Protein AF-A0A1X0B715-F1 (afdb_monomer)

Structure (mmCIF, N/CA/C/O backbone):
data_AF-A0A1X0B715-F1
#
_entry.id   AF-A0A1X0B715-F1
#
loop_
_atom_site.group_PDB
_atom_site.id
_atom_site.type_symbol
_atom_site.label_atom_id
_atom_site.label_alt_id
_atom_site.label_comp_id
_atom_site.label_asym_id
_atom_site.label_entity_id
_atom_site.label_seq_id
_atom_site.pdbx_PDB_ins_code
_atom_site.Cartn_x
_atom_site.Cartn_y
_atom_site.Cartn_z
_atom_site.occupancy
_atom_site.B_iso_or_equiv
_atom_site.auth_seq_id
_atom_site.auth_comp_id
_atom_site.auth_asym_id
_atom_site.auth_atom_id
_atom_site.pdbx_PDB_model_num
ATOM 1 N N . MET A 1 1 ? -28.656 -1.869 -1.005 1.00 51.06 1 MET A N 1
ATOM 2 C CA . MET A 1 1 ? -27.558 -2.801 -1.323 1.00 51.06 1 MET A CA 1
ATOM 3 C C . MET A 1 1 ? -26.864 -3.148 -0.015 1.00 51.06 1 MET A C 1
ATOM 5 O O . MET A 1 1 ? -26.457 -2.233 0.689 1.00 51.06 1 MET A O 1
ATOM 9 N N . ALA A 1 2 ? -26.826 -4.426 0.352 1.00 54.41 2 ALA A N 1
ATOM 10 C CA . ALA A 1 2 ? -26.086 -4.939 1.506 1.00 54.41 2 ALA A CA 1
ATOM 11 C C . ALA A 1 2 ? -24.970 -5.843 0.973 1.00 54.41 2 ALA A C 1
ATOM 13 O O . ALA A 1 2 ? -25.143 -6.433 -0.090 1.00 54.41 2 ALA A O 1
ATOM 14 N N . PHE A 1 3 ? -23.840 -5.940 1.670 1.00 60.91 3 PHE A N 1
ATOM 15 C CA . PHE A 1 3 ? -22.753 -6.831 1.270 1.00 60.91 3 PHE A CA 1
ATOM 16 C C . PHE A 1 3 ? -22.269 -7.655 2.447 1.00 60.91 3 PHE A C 1
ATOM 18 O O . PHE A 1 3 ? -22.202 -7.167 3.576 1.00 60.91 3 PHE A O 1
ATOM 25 N N . ALA A 1 4 ? -21.976 -8.922 2.175 1.00 59.62 4 ALA A N 1
ATOM 26 C CA . ALA A 1 4 ? -21.409 -9.811 3.167 1.00 59.62 4 ALA A CA 1
ATOM 27 C C . ALA A 1 4 ? -19.945 -9.432 3.408 1.00 59.62 4 ALA A C 1
ATOM 29 O O . ALA A 1 4 ? -19.216 -9.126 2.470 1.00 59.62 4 ALA A O 1
ATOM 30 N N . VAL A 1 5 ? -19.525 -9.464 4.671 1.00 64.75 5 VAL A N 1
ATOM 31 C CA . VAL A 1 5 ? -18.123 -9.313 5.069 1.00 64.75 5 VAL A CA 1
ATOM 32 C C . VAL A 1 5 ? -17.641 -10.696 5.456 1.00 64.75 5 VAL A C 1
ATOM 34 O O . VAL A 1 5 ? -17.917 -11.176 6.555 1.00 64.75 5 VAL A O 1
ATOM 37 N N . VAL A 1 6 ? -17.002 -11.390 4.523 1.00 69.19 6 VAL A N 1
ATOM 38 C CA . VAL A 1 6 ? -16.578 -12.783 4.712 1.00 69.19 6 VAL A CA 1
ATOM 39 C C . VAL A 1 6 ? -15.158 -12.950 4.213 1.00 69.19 6 VAL A C 1
ATOM 41 O O . VAL A 1 6 ? -14.812 -12.350 3.213 1.00 69.19 6 VAL A O 1
ATOM 44 N N . LYS A 1 7 ? -14.354 -13.805 4.856 1.00 80.62 7 LYS A N 1
ATOM 45 C CA . LYS A 1 7 ? -12.969 -14.134 4.452 1.00 80.62 7 LYS A CA 1
ATOM 46 C C . LYS A 1 7 ? -12.036 -12.909 4.413 1.00 80.62 7 LYS A C 1
ATOM 48 O O . LYS A 1 7 ? -12.119 -12.087 3.508 1.00 80.62 7 LYS A O 1
ATOM 53 N N . GLY A 1 8 ? -11.101 -12.808 5.357 1.00 83.69 8 GLY A N 1
ATOM 54 C CA . GLY A 1 8 ? -9.983 -11.869 5.225 1.00 83.69 8 GLY A CA 1
ATOM 55 C C . GLY A 1 8 ? -9.086 -12.292 4.060 1.00 83.69 8 GLY A C 1
ATOM 56 O O . GLY A 1 8 ? -8.644 -13.434 4.035 1.00 83.69 8 GLY A O 1
ATOM 57 N N . LEU A 1 9 ? -8.884 -11.414 3.075 1.00 91.12 9 LEU A N 1
ATOM 58 C CA . LEU A 1 9 ? -8.119 -11.723 1.860 1.00 91.12 9 LEU A CA 1
ATOM 59 C C . LEU A 1 9 ? -6.702 -11.155 1.901 1.00 91.12 9 LEU A C 1
ATOM 61 O O . LEU A 1 9 ? -5.771 -11.792 1.428 1.00 91.12 9 LEU A O 1
ATOM 65 N N . SER A 1 10 ? -6.549 -9.935 2.414 1.00 94.19 10 SER A N 1
ATOM 66 C CA . SER A 1 10 ? -5.263 -9.242 2.490 1.00 94.19 10 SER A CA 1
ATOM 67 C C . SER A 1 10 ? -5.344 -8.126 3.525 1.00 94.19 10 SER A C 1
ATOM 69 O O . SER A 1 10 ? -6.392 -7.489 3.680 1.00 94.19 10 SER A O 1
ATOM 71 N N . LEU A 1 11 ? -4.242 -7.892 4.228 1.00 95.62 11 LEU A N 1
ATOM 72 C CA . LEU A 1 11 ? -4.051 -6.779 5.142 1.00 95.62 11 LEU A CA 1
ATOM 73 C C . LEU A 1 11 ? -2.841 -5.978 4.677 1.00 95.62 11 LEU A C 1
ATOM 75 O O . LEU A 1 11 ? -1.729 -6.496 4.590 1.00 95.62 11 LEU A O 1
ATOM 79 N N . ARG A 1 12 ? -3.050 -4.687 4.422 1.00 97.25 12 ARG A N 1
ATOM 80 C CA . ARG A 1 12 ? -1.972 -3.720 4.233 1.00 97.25 12 ARG A CA 1
ATOM 81 C C . ARG A 1 12 ? -1.831 -2.875 5.488 1.00 97.25 12 ARG A C 1
ATOM 83 O O . ARG A 1 12 ? -2.807 -2.315 5.979 1.00 97.25 12 ARG A O 1
ATOM 90 N N . ALA A 1 13 ? -0.605 -2.759 5.977 1.00 97.50 13 ALA A N 1
ATOM 91 C CA . ALA A 1 13 ? -0.247 -1.879 7.079 1.00 97.50 13 ALA A CA 1
ATOM 92 C C . ALA A 1 13 ? 0.708 -0.797 6.571 1.00 97.50 13 ALA A C 1
ATOM 94 O O . ALA A 1 13 ? 1.692 -1.094 5.896 1.00 97.50 13 ALA A O 1
ATOM 95 N N . THR A 1 14 ? 0.402 0.463 6.880 1.00 98.06 14 THR A N 1
ATOM 96 C CA . THR A 1 14 ? 1.214 1.634 6.523 1.00 98.06 14 THR A CA 1
ATOM 97 C C . THR A 1 14 ? 1.541 2.424 7.778 1.00 98.06 14 THR A C 1
ATOM 99 O O . THR A 1 14 ? 0.637 2.793 8.526 1.00 98.06 14 THR A O 1
ATOM 102 N N . LYS A 1 15 ? 2.819 2.717 8.013 1.00 97.56 15 LYS A N 1
ATOM 103 C CA . LYS A 1 15 ? 3.241 3.506 9.169 1.00 97.56 15 LYS A CA 1
ATOM 104 C C . LYS A 1 15 ? 2.761 4.951 9.041 1.00 97.56 15 LYS A C 1
ATOM 106 O O . LYS A 1 15 ? 2.929 5.582 7.994 1.00 97.56 15 LYS A O 1
ATOM 111 N N . VAL A 1 16 ? 2.191 5.477 10.120 1.00 97.50 16 VAL A N 1
ATOM 112 C CA . VAL A 1 16 ? 1.668 6.843 10.200 1.00 97.50 16 VAL A CA 1
ATOM 113 C C . VAL A 1 16 ? 2.155 7.566 11.453 1.00 97.50 16 VAL A C 1
ATOM 115 O O . VAL A 1 16 ? 2.607 6.941 12.413 1.00 97.50 16 VAL A O 1
ATOM 118 N N . ASP A 1 17 ? 2.063 8.893 11.459 1.00 94.88 17 ASP A N 1
ATOM 119 C CA . ASP A 1 17 ? 2.175 9.678 12.690 1.00 94.88 17 ASP A CA 1
ATOM 120 C C . ASP A 1 17 ? 0.886 9.605 13.535 1.00 94.88 17 ASP A C 1
ATOM 122 O O . ASP A 1 17 ? -0.124 9.016 13.140 1.00 94.88 17 ASP A O 1
ATOM 126 N N . ARG A 1 18 ? 0.896 10.261 14.698 1.00 89.56 18 ARG A N 1
ATOM 127 C CA . ARG A 1 18 ? -0.258 10.384 15.604 1.00 89.56 18 ARG A CA 1
ATOM 128 C C . ARG A 1 18 ? -1.526 10.993 14.977 1.00 89.56 18 ARG A C 1
ATOM 130 O O . ARG A 1 18 ? -2.610 10.841 15.536 1.00 89.56 18 ARG A O 1
ATOM 137 N N . CYS A 1 19 ? -1.418 11.704 13.858 1.00 90.75 19 CYS A N 1
ATOM 138 C CA . CYS A 1 19 ? -2.553 12.291 13.141 1.00 90.75 19 CYS A CA 1
ATOM 139 C C . CYS A 1 19 ? -3.002 11.442 11.939 1.00 90.75 19 CYS A C 1
ATOM 141 O O . CYS A 1 19 ? -3.931 11.835 11.230 1.00 90.75 19 CYS A O 1
ATOM 143 N N . GLY A 1 20 ? -2.362 10.296 11.689 1.00 94.38 20 GLY A N 1
ATOM 144 C CA . GLY A 1 20 ? -2.639 9.452 10.530 1.00 94.38 20 GLY A CA 1
ATOM 145 C C . GLY A 1 20 ? -1.918 9.891 9.251 1.00 94.38 20 GLY A C 1
ATOM 146 O O . GLY A 1 20 ? -2.294 9.433 8.175 1.00 94.38 20 GLY A O 1
ATOM 147 N N . THR A 1 21 ? -0.910 10.768 9.329 1.00 96.50 21 THR A N 1
ATOM 148 C CA . THR A 1 21 ? -0.098 11.149 8.163 1.00 96.50 21 THR A CA 1
ATOM 149 C C . THR A 1 21 ? 0.803 9.977 7.774 1.00 96.50 21 THR A C 1
ATOM 151 O O . THR A 1 21 ? 1.570 9.528 8.629 1.00 96.50 21 THR A O 1
ATOM 154 N N . PRO A 1 22 ? 0.788 9.490 6.519 1.00 97.06 22 PRO A N 1
ATOM 155 C CA . PRO A 1 22 ? 1.718 8.452 6.084 1.00 97.06 22 PRO A CA 1
ATOM 156 C C . PRO A 1 22 ? 3.173 8.912 6.214 1.00 97.06 22 PRO A C 1
ATOM 158 O O . PRO A 1 22 ? 3.536 9.991 5.740 1.00 97.06 22 PRO A O 1
ATOM 161 N N . LEU A 1 23 ? 4.014 8.085 6.835 1.00 95.94 23 LEU A N 1
ATOM 162 C CA . LEU A 1 23 ? 5.425 8.396 7.061 1.00 95.94 23 LEU A CA 1
ATOM 163 C C . LEU A 1 23 ? 6.293 7.752 5.969 1.00 95.94 23 LEU A C 1
ATOM 165 O O . LEU A 1 23 ? 6.444 6.530 5.977 1.00 95.94 23 LEU A O 1
ATOM 169 N N . PRO A 1 24 ? 6.889 8.512 5.029 1.00 95.19 24 PRO A N 1
ATOM 170 C CA . PRO A 1 24 ? 7.759 7.928 4.012 1.00 95.19 24 PRO A CA 1
ATOM 171 C C . PRO A 1 24 ? 9.015 7.304 4.640 1.00 95.19 24 PRO A C 1
ATOM 173 O O . PRO A 1 24 ? 9.510 7.776 5.664 1.00 95.19 24 PRO A O 1
ATOM 176 N N . GLY A 1 25 ? 9.531 6.234 4.038 1.00 92.38 25 GLY A N 1
ATOM 177 C CA . GLY A 1 25 ? 10.714 5.519 4.524 1.00 92.38 25 GLY A CA 1
ATOM 178 C C . GLY A 1 25 ? 10.770 4.062 4.069 1.00 92.38 25 GLY A C 1
ATOM 179 O O . GLY A 1 25 ? 9.756 3.501 3.669 1.00 92.38 25 GLY A O 1
ATOM 180 N N . LEU A 1 26 ? 11.956 3.449 4.159 1.00 88.56 26 LEU A N 1
ATOM 181 C CA . LEU A 1 26 ? 12.304 2.160 3.531 1.00 88.56 26 LEU A CA 1
ATOM 182 C C . LEU A 1 26 ? 11.491 0.941 3.981 1.00 88.56 26 LEU A C 1
ATOM 184 O O . LEU A 1 26 ? 11.501 -0.063 3.285 1.00 88.56 26 LEU A O 1
ATOM 188 N N . ALA A 1 27 ? 10.821 0.999 5.128 1.00 91.12 27 ALA A N 1
ATOM 189 C CA . ALA A 1 27 ? 10.110 -0.153 5.669 1.00 91.12 27 ALA A CA 1
ATOM 190 C C . ALA A 1 27 ? 8.828 0.260 6.405 1.00 91.12 27 ALA A C 1
ATOM 192 O O . ALA A 1 27 ? 8.535 -0.214 7.504 1.00 91.12 27 ALA A O 1
ATOM 193 N N . ASN A 1 28 ? 8.107 1.202 5.793 1.00 95.56 28 ASN A N 1
ATOM 194 C CA . ASN A 1 28 ? 6.917 1.849 6.345 1.00 95.56 28 ASN A CA 1
ATOM 195 C C . ASN A 1 28 ? 5.617 1.396 5.662 1.00 95.56 28 ASN A C 1
ATOM 197 O O . ASN A 1 28 ? 4.564 1.982 5.913 1.00 95.56 28 ASN A O 1
ATOM 201 N N . ARG A 1 29 ? 5.664 0.359 4.819 1.00 96.19 29 ARG A N 1
ATOM 202 C CA . ARG A 1 29 ? 4.470 -0.352 4.348 1.00 96.19 29 ARG A CA 1
ATOM 203 C C . ARG A 1 29 ? 4.719 -1.852 4.255 1.00 96.19 29 ARG A C 1
ATOM 205 O O . ARG A 1 29 ? 5.831 -2.256 3.945 1.00 96.19 29 ARG A O 1
ATOM 212 N N . ILE A 1 30 ? 3.694 -2.666 4.465 1.00 95.50 30 ILE A N 1
ATOM 213 C CA . ILE A 1 30 ? 3.736 -4.119 4.246 1.00 95.50 30 ILE A CA 1
ATOM 214 C C . ILE A 1 30 ? 2.359 -4.612 3.813 1.00 95.50 30 ILE A C 1
ATOM 216 O O . ILE A 1 30 ? 1.347 -4.016 4.194 1.00 95.50 30 ILE A O 1
ATOM 220 N N . VAL A 1 31 ? 2.316 -5.684 3.029 1.00 95.06 31 VAL A N 1
ATOM 221 C CA . VAL A 1 31 ? 1.081 -6.401 2.703 1.00 95.06 31 VAL A CA 1
ATOM 222 C C . VAL A 1 31 ? 1.252 -7.857 3.100 1.00 95.06 31 VAL A C 1
ATOM 224 O O . VAL A 1 31 ? 2.244 -8.479 2.738 1.00 95.06 31 VAL A O 1
ATOM 227 N N . THR A 1 32 ? 0.281 -8.407 3.820 1.00 92.75 32 THR A N 1
ATOM 228 C CA . THR A 1 32 ? 0.300 -9.800 4.262 1.00 92.75 32 THR A CA 1
ATOM 229 C C . THR A 1 32 ? -1.083 -10.429 4.132 1.00 92.75 32 THR A C 1
ATOM 231 O O . THR A 1 32 ? -2.106 -9.776 4.344 1.00 92.75 32 THR A O 1
ATOM 234 N N . ASP A 1 33 ? -1.118 -11.713 3.804 1.00 90.06 33 ASP A N 1
ATOM 235 C CA . ASP A 1 33 ? -2.279 -12.592 3.960 1.00 90.06 33 ASP A CA 1
ATOM 236 C C . ASP A 1 33 ? -2.220 -13.387 5.282 1.00 90.06 33 ASP A C 1
ATOM 238 O O . ASP A 1 33 ? -3.181 -14.058 5.652 1.00 90.06 33 ASP A O 1
ATOM 242 N N . GLY A 1 34 ? -1.131 -13.245 6.047 1.00 84.56 34 GLY A N 1
ATOM 243 C CA . GLY A 1 34 ? -0.852 -13.944 7.301 1.00 84.56 34 GLY A CA 1
ATOM 244 C C . GLY A 1 34 ? -1.607 -13.418 8.528 1.00 84.56 34 GLY A C 1
ATOM 245 O O . GLY A 1 34 ? -1.101 -13.497 9.652 1.00 84.56 34 GLY A O 1
ATOM 246 N N . PHE A 1 35 ? -2.805 -12.858 8.345 1.00 88.00 35 PHE A N 1
ATOM 247 C CA . PHE A 1 35 ? -3.674 -12.439 9.444 1.00 88.00 35 PHE A CA 1
ATOM 248 C C . PHE A 1 35 ? -4.865 -13.389 9.586 1.00 88.00 35 PHE A C 1
ATOM 250 O O . PHE A 1 35 ? -5.509 -13.783 8.620 1.00 88.00 35 PHE A O 1
ATOM 257 N N . ILE A 1 36 ? -5.175 -13.744 10.828 1.00 88.81 36 ILE A N 1
ATOM 258 C CA . ILE A 1 36 ? -6.291 -14.623 11.182 1.00 88.81 36 ILE A CA 1
ATOM 259 C C . ILE A 1 36 ? -7.558 -13.795 11.381 1.00 88.81 36 ILE A C 1
ATOM 261 O O . ILE A 1 36 ? -8.641 -14.172 10.933 1.00 88.81 36 ILE A O 1
ATOM 265 N N . ARG A 1 37 ? -7.439 -12.667 12.091 1.00 90.44 37 ARG A N 1
ATOM 266 C CA . ARG A 1 37 ? -8.592 -11.854 12.482 1.00 90.44 37 ARG A CA 1
ATOM 267 C C . ARG A 1 37 ? -8.198 -10.407 12.729 1.00 90.44 37 ARG A C 1
ATOM 269 O O . ARG A 1 37 ? -7.168 -10.136 13.335 1.00 90.44 37 ARG A O 1
ATOM 276 N N . VAL A 1 38 ? -9.085 -9.500 12.336 1.00 91.75 38 VAL A N 1
ATOM 277 C CA . VAL A 1 38 ? -9.127 -8.123 12.833 1.00 91.75 38 VAL A CA 1
ATOM 278 C C . VAL A 1 38 ? -10.440 -7.944 13.587 1.00 91.75 38 VAL A C 1
ATOM 280 O O . VAL A 1 38 ? -11.502 -8.237 13.040 1.00 91.75 38 VAL A O 1
ATOM 283 N N . ASN A 1 39 ? -10.373 -7.501 14.839 1.00 93.69 39 ASN A N 1
ATOM 284 C CA . ASN A 1 39 ? -11.534 -7.175 15.659 1.00 93.69 39 ASN A CA 1
ATOM 285 C C . ASN A 1 39 ? -11.519 -5.694 16.044 1.00 93.69 39 ASN A C 1
ATOM 287 O O . ASN A 1 39 ? -10.474 -5.154 16.410 1.00 93.69 39 ASN A O 1
ATOM 291 N N . LEU A 1 40 ? -12.685 -5.054 15.970 1.00 93.62 40 LEU A N 1
ATOM 292 C CA . LEU A 1 40 ? -12.889 -3.660 16.346 1.00 93.62 40 LEU A CA 1
ATOM 293 C C . LEU A 1 40 ? -14.067 -3.588 17.315 1.00 93.62 40 LEU A C 1
ATOM 295 O O . LEU A 1 40 ? -15.215 -3.720 16.895 1.00 93.62 40 LEU A O 1
ATOM 299 N N . ASP A 1 41 ? -13.787 -3.342 18.593 1.00 94.62 41 ASP A N 1
ATOM 300 C CA . ASP A 1 41 ? -14.820 -3.234 19.628 1.00 94.62 41 ASP A CA 1
ATOM 301 C C . ASP A 1 41 ? -14.995 -1.770 20.054 1.00 94.62 41 ASP A C 1
ATOM 303 O O . ASP A 1 41 ? -14.011 -1.112 20.405 1.00 94.62 41 ASP A O 1
ATOM 307 N N . PRO A 1 42 ? -16.216 -1.212 20.044 1.00 92.31 42 PRO A N 1
ATOM 308 C CA . PRO A 1 42 ? -16.415 0.190 20.383 1.00 92.31 42 PRO A CA 1
ATOM 309 C C . PRO A 1 42 ? -16.174 0.428 21.879 1.00 92.31 42 PRO A C 1
ATOM 311 O O . PRO A 1 42 ? -16.749 -0.242 22.735 1.00 92.31 42 PRO A O 1
ATOM 314 N N . ASN A 1 43 ? -15.360 1.432 22.204 1.00 91.94 43 ASN A N 1
ATOM 315 C CA . ASN A 1 43 ? -15.231 1.956 23.557 1.00 91.94 43 ASN A CA 1
ATOM 316 C C . ASN A 1 43 ? -16.108 3.206 23.708 1.00 91.94 43 ASN A C 1
ATOM 318 O O . ASN A 1 43 ? -15.886 4.224 23.045 1.00 91.94 43 ASN A O 1
ATOM 322 N N . MET A 1 44 ? -17.111 3.121 24.581 1.00 87.88 44 MET A N 1
ATOM 323 C CA . MET A 1 44 ? -18.098 4.178 24.794 1.00 87.88 44 MET A CA 1
ATOM 324 C C . MET A 1 44 ? -17.808 4.952 26.083 1.00 87.88 44 MET A C 1
ATOM 326 O O . MET A 1 44 ? -17.369 4.400 27.089 1.00 87.88 44 MET A O 1
ATOM 330 N N . LYS A 1 45 ? -18.069 6.255 26.052 1.00 80.12 45 LYS A N 1
ATOM 331 C CA . LYS A 1 45 ? -18.303 7.085 27.229 1.00 80.12 45 LYS A CA 1
ATOM 332 C C . LYS A 1 45 ? -19.793 7.013 27.539 1.00 80.12 45 LYS A C 1
ATOM 334 O O . LYS A 1 45 ? -20.606 7.323 26.668 1.00 80.12 45 LYS A O 1
ATOM 339 N N . ASP A 1 46 ? -20.122 6.628 28.764 1.00 81.56 46 ASP A N 1
ATOM 340 C CA . ASP A 1 46 ? -21.509 6.546 29.206 1.00 81.56 46 ASP A CA 1
ATOM 341 C C . ASP A 1 46 ? -22.187 7.918 29.206 1.00 81.56 46 ASP A C 1
ATOM 343 O O . ASP A 1 46 ? -21.552 8.961 29.400 1.00 81.56 46 ASP A O 1
ATOM 347 N N . ALA A 1 47 ? -23.501 7.892 28.986 1.00 76.69 47 ALA A N 1
ATOM 348 C CA . ALA A 1 47 ? -24.343 9.059 29.179 1.00 76.69 47 ALA A CA 1
ATOM 349 C C . ALA A 1 47 ? -24.313 9.468 30.656 1.00 76.69 47 ALA A C 1
ATOM 351 O O . ALA A 1 47 ? -24.336 8.605 31.533 1.00 76.69 47 ALA A O 1
ATOM 352 N N . ASN A 1 48 ? -24.300 10.771 30.927 1.00 75.06 48 ASN A N 1
ATOM 353 C CA . ASN A 1 48 ? -24.399 11.279 32.291 1.00 75.06 48 ASN A CA 1
ATOM 354 C C . ASN A 1 48 ? -25.710 12.046 32.455 1.00 75.06 48 ASN A C 1
ATOM 356 O O . ASN A 1 48 ? -25.984 12.955 31.668 1.00 75.06 48 ASN A O 1
ATOM 360 N N . GLU A 1 49 ? -26.498 11.678 33.461 1.00 73.06 49 GLU A N 1
ATOM 361 C CA . GLU A 1 49 ? -27.700 12.406 33.867 1.00 73.06 49 GLU A CA 1
ATOM 362 C C . GLU A 1 49 ? -27.352 13.302 35.058 1.00 73.06 49 GLU A C 1
ATOM 364 O O . GLU A 1 49 ? -26.906 12.841 36.109 1.00 73.06 49 GLU A O 1
ATOM 369 N N . LEU A 1 50 ? -27.511 14.609 34.870 1.00 70.56 50 LEU A N 1
ATOM 370 C CA . LEU A 1 50 ? -27.359 15.621 35.902 1.00 70.56 50 LEU A CA 1
ATOM 371 C C . LEU A 1 50 ? -28.748 15.943 36.446 1.00 70.56 50 LEU A C 1
ATOM 373 O O . LEU A 1 50 ? -29.483 16.738 35.863 1.00 70.56 50 LEU A O 1
ATOM 377 N N . THR A 1 51 ? -29.098 15.321 37.568 1.00 73.56 51 THR A N 1
ATOM 378 C CA . THR A 1 51 ? -30.343 15.593 38.292 1.00 73.56 51 THR A CA 1
ATOM 379 C C . THR A 1 51 ? -30.036 16.370 39.566 1.00 73.56 51 THR A C 1
ATOM 381 O O . THR A 1 51 ? -29.297 15.892 40.429 1.00 73.56 51 THR A O 1
ATOM 384 N N . GLN A 1 52 ? -30.603 17.566 39.710 1.00 74.44 52 GLN A N 1
ATOM 385 C CA . GLN A 1 52 ? -30.538 18.340 40.950 1.00 74.44 52 GLN A CA 1
ATOM 386 C C . GLN A 1 52 ? -31.939 18.481 41.532 1.00 74.44 52 GLN A C 1
ATOM 388 O O . GLN A 1 52 ? -32.813 19.058 40.893 1.00 74.44 52 GLN A O 1
ATOM 393 N N . GLU A 1 53 ? -32.155 18.003 42.754 1.00 75.12 53 GLU A N 1
ATOM 394 C CA . GLU A 1 53 ? -33.406 18.206 43.487 1.00 75.12 53 GLU A CA 1
ATOM 395 C C . GLU A 1 53 ? -33.398 19.552 44.227 1.00 75.12 53 GLU A C 1
ATOM 397 O O . GLU A 1 53 ? -32.362 20.037 44.688 1.00 75.12 53 GLU A O 1
ATOM 402 N N . ASN A 1 54 ? -34.562 20.189 44.336 1.00 65.88 54 ASN A N 1
ATOM 403 C CA . ASN A 1 54 ? -34.742 21.365 45.178 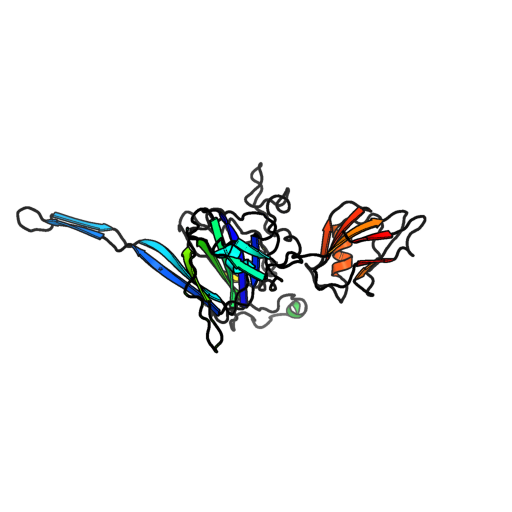1.00 65.88 54 ASN A CA 1
ATOM 404 C C . ASN A 1 54 ? -34.899 20.967 46.658 1.00 65.88 54 ASN A C 1
ATOM 406 O O . ASN A 1 54 ? -35.032 19.796 47.000 1.00 65.88 54 ASN A O 1
ATOM 410 N N . ALA A 1 55 ? -34.946 21.955 47.556 1.00 51.03 55 ALA A N 1
ATOM 411 C CA . ALA A 1 55 ? -35.068 21.728 49.002 1.00 51.03 55 ALA A CA 1
ATOM 412 C C . ALA A 1 55 ? -36.361 20.999 49.441 1.00 51.03 55 ALA A C 1
ATOM 414 O O . ALA A 1 55 ? -36.479 20.620 50.603 1.00 51.03 55 ALA A O 1
ATOM 415 N N . ALA A 1 56 ? -37.326 20.810 48.535 1.00 68.62 56 ALA A N 1
ATOM 416 C CA . ALA A 1 56 ? -38.540 20.028 48.757 1.00 68.62 56 ALA A CA 1
ATOM 417 C C . ALA A 1 56 ? -38.446 18.592 48.191 1.00 68.62 56 ALA A C 1
ATOM 419 O O . ALA A 1 56 ? -39.453 17.889 48.180 1.00 68.62 56 ALA A O 1
ATOM 420 N N . GLY A 1 57 ? -37.272 18.165 47.704 1.00 62.03 57 GLY A N 1
ATOM 421 C CA . GLY A 1 57 ? -37.051 16.843 47.105 1.00 62.03 57 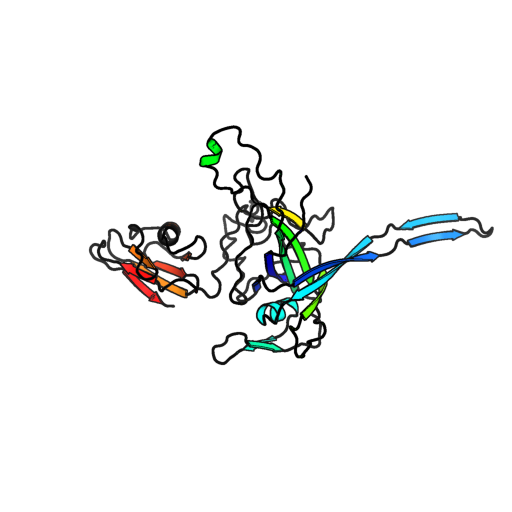GLY A CA 1
ATOM 422 C C . GLY A 1 57 ? -37.655 16.682 45.706 1.00 62.03 57 GLY A C 1
ATOM 423 O O . GLY A 1 57 ? -37.873 15.564 45.254 1.00 62.03 57 GLY A O 1
ATOM 424 N N . LYS A 1 58 ? -37.993 17.785 45.021 1.00 61.34 58 LYS A N 1
ATOM 425 C CA . LYS A 1 58 ? -38.503 17.752 43.643 1.00 61.34 58 LYS A CA 1
ATOM 426 C C . LYS A 1 58 ? -37.373 18.058 42.670 1.00 61.34 58 LYS A C 1
ATOM 428 O O . LYS A 1 58 ? -36.644 19.028 42.871 1.00 61.34 58 LYS A O 1
ATOM 433 N N . GLU A 1 59 ? -37.274 17.277 41.601 1.00 71.88 59 GLU A N 1
ATOM 434 C CA . GLU A 1 59 ? -36.320 17.498 40.514 1.00 71.88 59 GLU A CA 1
ATOM 435 C C . GLU A 1 59 ? -36.438 18.940 39.981 1.00 71.88 59 GLU A C 1
ATOM 437 O O . GLU A 1 59 ? -37.506 19.396 39.564 1.00 71.88 59 GLU A O 1
ATOM 442 N N . CYS A 1 60 ? -35.350 19.692 40.117 1.00 70.19 60 CYS A N 1
ATOM 443 C CA . CYS A 1 60 ? -35.236 21.115 39.811 1.00 70.19 60 CYS A CA 1
ATOM 444 C C . CYS A 1 60 ? -34.619 21.327 38.424 1.00 70.19 60 CYS A C 1
ATOM 446 O O . CYS A 1 60 ? -35.090 22.166 37.661 1.00 70.19 60 CYS A O 1
ATOM 448 N N . VAL A 1 61 ? -33.587 20.546 38.095 1.00 66.69 61 VAL A N 1
ATOM 449 C CA . VAL A 1 61 ? -32.924 20.520 36.786 1.00 66.69 61 VAL A CA 1
ATOM 450 C C . VAL A 1 61 ? -32.604 19.068 36.453 1.00 66.69 61 VAL A C 1
ATOM 452 O O . VAL A 1 61 ? -32.061 18.359 37.300 1.00 66.69 61 VAL A O 1
ATOM 455 N N . SER A 1 62 ? -32.953 18.660 35.234 1.00 70.06 62 SER A N 1
ATOM 456 C CA . SER A 1 62 ? -32.627 17.364 34.642 1.00 70.06 62 SER A CA 1
ATOM 457 C C . SER A 1 62 ? -31.981 17.635 33.291 1.00 70.06 62 SER A C 1
ATOM 459 O O . SER A 1 62 ? -32.618 18.231 32.419 1.00 70.06 62 SER A O 1
ATOM 461 N N . ASP A 1 63 ? -30.711 17.276 33.136 1.00 67.12 63 ASP A N 1
ATOM 462 C CA . ASP A 1 63 ? -29.992 17.386 31.866 1.00 67.12 63 ASP A CA 1
ATOM 463 C C . ASP A 1 63 ? -29.230 16.091 31.587 1.00 67.12 63 ASP A C 1
ATOM 465 O O . ASP A 1 63 ? -28.632 15.499 32.487 1.00 67.12 63 ASP A O 1
ATOM 469 N N . ARG A 1 64 ? -29.251 15.633 30.337 1.00 74.25 64 ARG A N 1
ATOM 470 C CA . ARG A 1 64 ? -28.635 14.372 29.927 1.00 74.25 64 ARG A CA 1
ATOM 471 C C . ARG A 1 64 ? -27.601 14.629 28.847 1.00 74.25 64 ARG A C 1
ATOM 473 O O . ARG A 1 64 ? -27.934 14.996 27.725 1.00 74.25 64 ARG A O 1
ATOM 480 N N . THR A 1 65 ? -26.346 14.314 29.153 1.00 76.19 65 THR A N 1
ATOM 481 C CA . THR A 1 65 ? -25.286 14.243 28.142 1.00 76.19 65 THR A CA 1
ATOM 482 C C . THR A 1 65 ? -25.383 12.901 27.402 1.00 76.19 65 THR A C 1
ATOM 484 O O . THR A 1 65 ? -25.335 11.862 28.067 1.00 76.19 65 THR A O 1
ATOM 487 N N . PRO A 1 66 ? -25.524 12.871 26.061 1.00 78.06 66 PRO A N 1
ATOM 488 C CA . PRO A 1 66 ? -25.552 11.629 25.286 1.00 78.06 66 PRO A CA 1
ATOM 489 C C . PRO A 1 66 ? -24.253 10.809 25.415 1.00 78.06 66 PRO A C 1
ATOM 491 O O . PRO A 1 66 ? -23.199 11.378 25.707 1.00 78.06 66 PRO A O 1
ATOM 494 N N . PRO A 1 67 ? -24.297 9.482 25.186 1.00 78.75 67 PRO A N 1
ATOM 495 C CA . PRO A 1 67 ? -23.088 8.670 25.143 1.00 78.75 67 PRO A CA 1
ATOM 496 C C . PRO A 1 67 ? -22.272 8.983 23.882 1.00 78.75 67 PRO A C 1
ATOM 498 O O . PRO A 1 67 ? -22.828 9.220 22.810 1.00 78.75 67 PRO A O 1
ATOM 501 N N . GLU A 1 68 ? -20.947 8.930 23.994 1.00 79.94 68 GLU A N 1
ATOM 502 C CA . GLU A 1 68 ? -20.015 9.251 22.904 1.00 79.94 68 GLU A CA 1
ATOM 503 C C . GLU A 1 68 ? -19.025 8.102 22.704 1.00 79.94 68 GLU A C 1
ATOM 505 O O . GLU A 1 68 ? -18.497 7.555 23.672 1.00 79.94 68 GLU A O 1
ATOM 510 N N . ARG A 1 69 ? -18.717 7.734 21.456 1.00 86.88 69 ARG A N 1
ATOM 511 C CA . ARG A 1 69 ? -17.640 6.771 21.186 1.00 86.88 69 ARG A CA 1
ATOM 512 C C . ARG A 1 69 ? -16.295 7.462 21.392 1.00 86.88 69 ARG A C 1
ATOM 514 O O . ARG A 1 69 ? -15.997 8.428 20.699 1.00 86.88 69 ARG A O 1
ATOM 521 N N . ARG A 1 70 ? -15.460 6.934 22.289 1.00 83.94 70 ARG A N 1
ATOM 522 C CA . ARG A 1 70 ? -14.106 7.459 22.517 1.00 83.94 70 ARG A CA 1
ATOM 523 C C . ARG A 1 70 ? -13.128 6.981 21.444 1.00 83.94 70 ARG A C 1
ATOM 525 O O . ARG A 1 70 ? -12.367 7.771 20.902 1.00 83.94 70 ARG A O 1
ATOM 532 N N . TRP A 1 71 ? -13.140 5.679 21.165 1.00 88.75 71 TRP A N 1
ATOM 533 C CA . TRP A 1 71 ? -12.342 5.005 20.135 1.00 88.75 71 TRP A CA 1
ATOM 534 C C . TRP A 1 71 ? -12.890 3.587 19.916 1.00 88.75 71 TRP A C 1
ATOM 536 O O . TRP A 1 71 ? -13.832 3.168 20.586 1.00 88.75 71 TRP A O 1
ATOM 546 N N . TRP A 1 72 ? -12.299 2.837 18.991 1.00 94.44 72 TRP A N 1
ATOM 547 C CA . TRP A 1 72 ? -12.436 1.386 18.901 1.00 94.44 72 TRP A CA 1
ATOM 548 C C . TRP A 1 72 ? -11.191 0.726 19.482 1.00 94.44 72 TRP A C 1
ATOM 550 O O . TRP A 1 72 ? -10.068 1.131 19.167 1.00 94.44 72 TRP A O 1
ATOM 560 N N . ASN A 1 73 ? -11.380 -0.264 20.346 1.00 95.88 73 ASN A N 1
ATOM 561 C CA . ASN A 1 73 ? -10.321 -1.183 20.727 1.00 95.88 73 ASN A CA 1
ATOM 562 C C . ASN A 1 73 ? -10.034 -2.069 19.517 1.00 95.88 73 ASN A C 1
ATOM 564 O O . ASN A 1 73 ? -10.957 -2.624 18.921 1.00 95.88 73 ASN A O 1
ATOM 568 N N . THR A 1 74 ? -8.768 -2.164 19.137 1.00 94.88 74 THR A N 1
ATOM 569 C CA . THR A 1 74 ? -8.338 -2.912 17.957 1.00 94.88 74 THR A CA 1
ATOM 570 C C . THR A 1 74 ? -7.628 -4.176 18.403 1.00 94.88 74 THR A C 1
ATOM 572 O O . THR A 1 74 ? -6.722 -4.087 19.230 1.00 94.88 74 THR A O 1
ATOM 575 N N . GLU A 1 75 ? -7.971 -5.319 17.824 1.00 95.38 75 GLU A N 1
ATOM 576 C CA . GLU A 1 75 ? -7.247 -6.574 18.012 1.00 95.38 75 GLU A CA 1
ATOM 577 C C . GLU A 1 75 ? -6.881 -7.166 16.651 1.00 95.38 75 GLU A C 1
ATOM 579 O O . GLU A 1 75 ? -7.746 -7.371 15.802 1.00 95.38 75 GLU A O 1
ATOM 584 N N . LEU A 1 76 ? -5.598 -7.446 16.449 1.00 91.81 76 LEU A N 1
ATOM 585 C CA . LEU A 1 76 ? -5.069 -8.141 15.285 1.00 91.81 76 LEU A CA 1
ATOM 586 C C . LEU A 1 76 ? -4.533 -9.497 15.736 1.00 91.81 76 LEU A C 1
ATOM 588 O O . LEU A 1 76 ? -3.666 -9.559 16.605 1.00 91.81 76 LEU A O 1
ATOM 592 N N . GLN A 1 77 ? -5.031 -10.570 15.131 1.00 92.12 77 GLN A N 1
ATOM 593 C CA . GLN A 1 77 ? -4.505 -11.917 15.315 1.00 92.12 77 GLN A CA 1
ATOM 594 C C . GLN A 1 77 ? -3.749 -12.342 14.063 1.00 92.12 77 GLN A C 1
ATOM 596 O O . GLN A 1 77 ? -4.287 -12.251 12.959 1.00 92.12 77 GLN A O 1
ATOM 601 N N . LEU A 1 78 ? -2.519 -12.816 14.236 1.00 88.50 78 LEU A N 1
ATOM 602 C CA . LEU A 1 78 ? -1.617 -13.214 13.156 1.00 88.50 78 LEU A CA 1
ATOM 603 C C . LEU A 1 78 ? -1.314 -14.710 13.213 1.00 88.50 78 LEU A C 1
ATOM 605 O O . LEU A 1 78 ? -1.218 -15.289 14.303 1.00 88.50 78 LEU A O 1
ATOM 609 N N . CYS A 1 79 ? -1.132 -15.322 12.041 1.00 83.12 79 CYS A N 1
ATOM 610 C CA . CYS A 1 79 ? -0.567 -16.661 11.936 1.00 83.12 79 CYS A CA 1
ATOM 611 C C . CYS A 1 79 ? 0.945 -16.542 11.726 1.00 83.12 79 CYS A C 1
ATOM 613 O O . CYS A 1 79 ? 1.415 -16.095 10.682 1.00 83.12 79 CYS A O 1
ATOM 615 N N . GLY A 1 80 ? 1.715 -16.933 12.740 1.00 78.12 80 GLY A N 1
ATOM 616 C CA . GLY A 1 80 ? 3.164 -16.754 12.728 1.00 78.12 80 GLY A CA 1
ATOM 617 C C . GLY A 1 80 ? 3.615 -15.324 13.043 1.00 78.12 80 GLY A C 1
ATOM 618 O O . GLY A 1 80 ? 2.824 -14.435 13.364 1.00 78.12 80 GLY A O 1
ATOM 619 N N . VAL A 1 81 ? 4.932 -15.130 13.003 1.00 77.56 81 VAL A N 1
ATOM 620 C CA . VAL A 1 81 ? 5.594 -13.863 13.323 1.00 77.56 81 VAL A CA 1
ATOM 621 C C . VAL A 1 81 ? 6.265 -13.351 12.059 1.00 77.56 81 VAL A C 1
ATOM 623 O O . VAL A 1 81 ? 7.325 -13.846 11.693 1.00 77.56 81 VAL A O 1
ATOM 626 N N . ASP A 1 82 ? 5.658 -12.361 11.412 1.00 88.50 82 ASP A N 1
ATOM 627 C CA . ASP A 1 82 ? 6.354 -11.505 10.451 1.00 88.50 82 ASP A CA 1
ATOM 628 C C . ASP A 1 82 ? 7.107 -10.423 11.251 1.00 88.50 82 ASP A C 1
ATOM 630 O O . ASP A 1 82 ? 6.461 -9.553 11.859 1.00 88.50 82 ASP A O 1
ATOM 634 N N . PRO A 1 83 ? 8.453 -10.467 11.313 1.00 90.12 83 PRO A N 1
ATOM 635 C CA . PRO A 1 83 ? 9.218 -9.539 12.137 1.00 90.12 83 PRO A CA 1
ATOM 636 C C . PRO A 1 83 ? 9.039 -8.077 11.723 1.00 90.12 83 PRO A C 1
ATOM 638 O O . PRO A 1 83 ? 9.099 -7.183 12.571 1.00 90.12 83 PRO A O 1
ATOM 641 N N . ASP A 1 84 ? 8.801 -7.819 10.439 1.00 92.38 84 ASP A N 1
ATOM 642 C CA . ASP A 1 84 ? 8.636 -6.472 9.914 1.00 92.38 84 ASP A CA 1
ATOM 643 C C . ASP A 1 84 ? 7.269 -5.896 10.273 1.00 92.38 84 ASP A C 1
ATOM 645 O O . ASP A 1 84 ? 7.189 -4.741 10.708 1.00 92.38 84 ASP A O 1
ATOM 649 N N . LEU A 1 85 ? 6.206 -6.703 10.176 1.00 92.06 85 LEU A N 1
ATOM 650 C CA . LEU A 1 85 ? 4.878 -6.296 10.633 1.00 92.06 85 LEU A CA 1
ATOM 651 C C . LEU A 1 85 ? 4.882 -6.015 12.141 1.00 92.06 85 LEU A C 1
ATOM 653 O O . LEU A 1 85 ? 4.400 -4.969 12.573 1.00 92.06 85 LEU A O 1
ATOM 657 N N . TRP A 1 86 ? 5.477 -6.898 12.947 1.00 91.75 86 TRP A N 1
ATOM 658 C CA . TRP A 1 86 ? 5.585 -6.704 14.397 1.00 91.75 86 TRP A CA 1
ATOM 659 C C . TRP A 1 86 ? 6.386 -5.458 14.755 1.00 91.75 86 TRP A C 1
ATOM 661 O O . TRP A 1 86 ? 5.949 -4.647 15.573 1.00 91.75 86 TRP A O 1
ATOM 671 N N . SER A 1 87 ? 7.548 -5.286 14.124 1.00 92.12 87 SER A N 1
ATOM 672 C CA . SER A 1 87 ? 8.394 -4.110 14.313 1.00 92.12 87 SER A CA 1
ATOM 673 C C . SER A 1 87 ? 7.649 -2.821 13.967 1.00 92.12 87 SER A C 1
ATOM 675 O O . SER A 1 87 ? 7.777 -1.833 14.688 1.00 92.12 87 SER A O 1
ATOM 677 N N . MET A 1 88 ? 6.841 -2.828 12.905 1.00 93.94 88 MET A N 1
ATOM 678 C CA . MET A 1 88 ? 6.065 -1.663 12.491 1.00 93.94 88 MET A CA 1
ATOM 679 C C . MET A 1 88 ? 4.906 -1.356 13.442 1.00 93.94 88 MET A C 1
ATOM 681 O O . MET A 1 88 ? 4.744 -0.199 13.821 1.00 93.94 88 MET A O 1
ATOM 685 N N . VAL A 1 89 ? 4.117 -2.362 13.828 1.00 93.62 89 VAL A N 1
ATOM 686 C CA . VAL A 1 89 ? 2.908 -2.164 14.644 1.00 93.62 89 VAL A CA 1
ATOM 687 C C . VAL A 1 89 ? 3.255 -1.847 16.096 1.00 93.62 89 VAL A C 1
ATOM 689 O O . VAL A 1 89 ? 2.682 -0.932 16.677 1.00 93.62 89 VAL A O 1
ATOM 692 N N . LEU A 1 90 ? 4.215 -2.566 16.678 1.00 93.25 90 LEU A N 1
ATOM 693 C CA . LEU A 1 90 ? 4.603 -2.418 18.085 1.00 93.25 90 LEU A CA 1
ATOM 694 C C . LEU A 1 90 ? 5.732 -1.393 18.292 1.00 93.25 90 LEU A C 1
ATOM 696 O O . LEU A 1 90 ? 6.152 -1.146 19.425 1.00 93.25 90 LEU A O 1
ATOM 700 N N . SER A 1 91 ? 6.274 -0.827 17.207 1.00 91.94 91 SER A N 1
ATOM 701 C CA . SER A 1 91 ? 7.496 -0.011 17.218 1.00 91.94 91 SER A CA 1
ATOM 702 C C . SER A 1 91 ? 8.685 -0.721 17.894 1.00 91.94 91 SER A C 1
ATOM 704 O O . SER A 1 91 ? 9.506 -0.085 18.564 1.00 91.94 91 SER A O 1
ATOM 706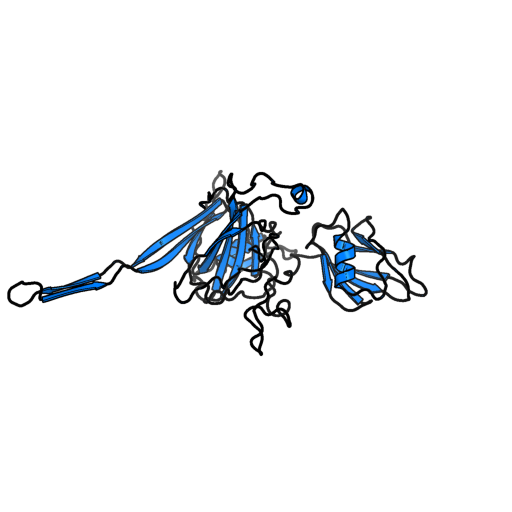 N N . TRP A 1 92 ? 8.762 -2.049 17.752 1.00 92.50 92 TRP A N 1
ATOM 707 C CA . TRP A 1 92 ? 9.849 -2.898 18.254 1.00 92.50 92 TRP A CA 1
ATOM 708 C C . TRP A 1 92 ? 11.059 -2.867 17.315 1.00 92.50 92 TRP A C 1
ATOM 710 O O . TRP A 1 92 ? 10.929 -2.606 16.117 1.00 92.50 92 TRP A O 1
ATOM 720 N N . ALA A 1 93 ? 12.253 -3.137 17.846 1.00 91.12 93 ALA A N 1
ATOM 721 C CA . ALA A 1 93 ? 13.468 -3.170 17.033 1.00 91.12 93 ALA A CA 1
ATOM 722 C C . ALA A 1 93 ? 13.570 -4.495 16.268 1.00 91.12 93 ALA A C 1
ATOM 724 O O . ALA A 1 93 ? 13.289 -5.553 16.828 1.00 91.12 93 ALA A O 1
ATOM 725 N N . ARG A 1 94 ? 14.021 -4.452 15.012 1.00 92.00 94 ARG A N 1
ATOM 726 C CA . ARG A 1 94 ? 14.297 -5.661 14.222 1.00 92.00 94 ARG A CA 1
ATOM 727 C C . ARG A 1 94 ? 15.580 -6.329 14.700 1.00 92.00 94 ARG A C 1
ATOM 729 O O . ARG A 1 94 ? 16.550 -5.660 15.060 1.00 92.00 94 ARG A O 1
ATOM 736 N N . VAL A 1 95 ? 15.585 -7.651 14.675 1.00 92.69 95 VAL A N 1
ATOM 737 C CA . VAL A 1 95 ? 16.784 -8.483 14.759 1.00 92.69 95 VAL A CA 1
ATOM 738 C C . VAL A 1 95 ? 17.099 -8.924 13.339 1.00 92.69 95 VAL A C 1
ATOM 740 O O . VAL A 1 95 ? 16.219 -9.456 12.667 1.00 92.69 95 VAL A O 1
ATOM 743 N N . LEU A 1 96 ? 18.322 -8.664 12.886 1.00 92.56 96 LEU A N 1
ATOM 744 C CA . LEU A 1 96 ? 18.755 -8.956 11.522 1.00 92.56 96 LEU A CA 1
ATOM 745 C C . LEU A 1 96 ? 19.709 -10.156 11.503 1.00 92.56 96 LEU A C 1
ATOM 747 O O . LEU A 1 96 ? 20.415 -10.391 12.489 1.00 92.56 96 LEU A O 1
ATOM 751 N N . ASP A 1 97 ? 19.725 -10.900 10.400 1.00 90.12 97 ASP A N 1
ATOM 752 C CA . ASP A 1 97 ? 20.743 -11.914 10.120 1.00 90.12 97 ASP A CA 1
ATOM 753 C C . ASP A 1 97 ? 22.054 -11.290 9.604 1.00 90.12 97 ASP A C 1
ATOM 755 O O . ASP A 1 97 ? 22.254 -10.073 9.639 1.00 90.12 97 ASP A O 1
ATOM 759 N N . TYR A 1 98 ? 22.981 -12.141 9.154 1.00 88.38 98 TYR A N 1
ATOM 760 C CA . TYR A 1 98 ? 24.276 -11.710 8.627 1.00 88.38 98 TYR A CA 1
ATOM 761 C C . TYR A 1 98 ? 24.178 -11.014 7.255 1.00 88.38 98 TYR A C 1
ATOM 763 O O . TYR A 1 98 ? 25.075 -10.241 6.923 1.00 88.38 98 TYR A O 1
ATOM 771 N N . ASP A 1 99 ? 23.107 -11.266 6.495 1.00 83.00 99 ASP A N 1
ATOM 772 C CA . ASP A 1 99 ? 22.804 -10.644 5.200 1.00 83.00 99 ASP A CA 1
ATOM 773 C C . ASP A 1 99 ? 21.959 -9.361 5.363 1.00 83.00 99 ASP A C 1
ATOM 775 O O . ASP A 1 99 ? 21.700 -8.649 4.393 1.00 83.00 99 ASP A O 1
ATOM 779 N N . GLY A 1 100 ? 21.565 -9.024 6.597 1.00 81.19 100 GLY A N 1
ATOM 780 C CA . GLY A 1 100 ? 20.773 -7.842 6.928 1.00 81.19 100 GLY A CA 1
ATOM 781 C C . GLY A 1 100 ? 19.259 -8.044 6.829 1.00 81.19 100 GLY A C 1
ATOM 782 O O . GLY A 1 100 ? 18.519 -7.069 6.972 1.00 81.19 100 GLY A O 1
ATOM 783 N N . ASN A 1 101 ? 18.783 -9.276 6.631 1.00 84.50 101 ASN A N 1
ATOM 784 C CA . ASN A 1 101 ? 17.356 -9.582 6.564 1.00 84.50 101 ASN A CA 1
ATOM 785 C C . ASN A 1 101 ? 16.749 -9.678 7.969 1.00 84.50 101 ASN A C 1
ATOM 787 O O . ASN A 1 101 ? 17.396 -10.180 8.893 1.00 84.50 101 ASN A O 1
ATOM 791 N N . PRO A 1 102 ? 15.500 -9.232 8.165 1.00 86.38 102 PRO A N 1
ATOM 792 C CA . PRO A 1 102 ? 14.829 -9.324 9.452 1.00 86.38 102 PRO A CA 1
ATOM 793 C C . PRO A 1 102 ? 14.469 -10.778 9.789 1.00 86.38 102 PRO A C 1
ATOM 795 O O . PRO A 1 102 ? 13.673 -11.415 9.110 1.00 86.38 102 PRO A O 1
ATOM 798 N N . ILE A 1 103 ? 15.027 -11.288 10.887 1.00 91.00 103 ILE A N 1
ATOM 799 C CA . ILE A 1 103 ? 14.807 -12.657 11.396 1.00 91.00 103 ILE A CA 1
ATOM 800 C C . ILE A 1 103 ? 14.101 -12.693 12.754 1.00 91.00 103 ILE A C 1
ATOM 802 O O . ILE A 1 103 ? 13.878 -13.759 13.324 1.00 91.00 103 ILE A O 1
ATOM 806 N N . GLY A 1 104 ? 13.772 -11.532 13.315 1.00 90.62 104 GLY A N 1
ATOM 807 C CA . GLY A 1 104 ? 13.078 -11.451 14.591 1.00 90.62 104 GLY A CA 1
ATOM 808 C C . GLY A 1 104 ? 12.894 -10.025 15.081 1.00 90.62 104 GLY A C 1
ATOM 809 O O . GLY A 1 104 ? 13.193 -9.053 14.386 1.00 90.62 104 GLY A O 1
ATOM 810 N N . VAL A 1 105 ? 12.413 -9.904 16.314 1.00 92.31 105 VAL A N 1
ATOM 811 C CA . VAL A 1 105 ? 12.138 -8.624 16.969 1.00 92.31 105 VAL A CA 1
ATOM 812 C C . VAL A 1 105 ? 12.671 -8.609 18.396 1.00 92.31 105 VAL A C 1
ATOM 814 O O . VAL A 1 105 ? 12.799 -9.647 19.042 1.00 92.31 105 VAL A O 1
ATOM 817 N N . ARG A 1 106 ? 12.985 -7.412 18.889 1.00 92.06 106 ARG A N 1
ATOM 818 C CA . ARG A 1 106 ? 13.331 -7.138 20.282 1.00 92.06 106 ARG A CA 1
ATOM 819 C C . ARG A 1 106 ? 12.329 -6.149 20.848 1.00 92.06 106 ARG A C 1
ATOM 821 O O . ARG A 1 106 ? 12.112 -5.083 20.263 1.00 92.06 106 ARG A O 1
ATOM 828 N N . ASP A 1 107 ? 11.740 -6.519 21.975 1.00 92.00 107 ASP A N 1
ATOM 829 C CA . ASP A 1 107 ? 10.713 -5.730 22.628 1.00 92.00 107 ASP A CA 1
ATOM 830 C C . ASP A 1 107 ? 11.255 -4.407 23.187 1.00 92.00 107 ASP A C 1
ATOM 832 O O . ASP A 1 107 ? 12.460 -4.143 23.264 1.00 92.00 107 ASP A O 1
ATOM 836 N N . ARG A 1 108 ? 10.316 -3.542 23.562 1.00 86.88 108 ARG A N 1
ATOM 837 C CA . ARG A 1 108 ? 10.567 -2.285 24.268 1.00 86.88 108 ARG A CA 1
ATOM 838 C C . ARG A 1 108 ? 9.572 -2.156 25.409 1.00 86.88 108 ARG A C 1
ATOM 840 O O . ARG A 1 108 ? 8.411 -2.527 25.278 1.00 86.88 108 ARG A O 1
ATOM 847 N N . LYS A 1 109 ? 10.015 -1.542 26.505 1.00 86.75 109 LYS A N 1
ATOM 848 C CA . LYS A 1 109 ? 9.186 -1.336 27.699 1.00 86.75 109 LYS A CA 1
ATOM 849 C C . LYS A 1 109 ? 8.067 -0.307 27.495 1.00 86.75 109 LYS A C 1
ATOM 851 O O . LYS A 1 109 ? 6.980 -0.468 28.037 1.00 86.75 109 LYS A O 1
ATOM 856 N N . SER A 1 110 ? 8.350 0.786 26.790 1.00 87.38 110 SER A N 1
ATOM 857 C CA . SER A 1 110 ? 7.404 1.899 26.636 1.00 87.38 110 SER A CA 1
ATOM 858 C C . SER A 1 110 ? 6.481 1.659 25.451 1.00 87.38 110 SER A C 1
ATOM 860 O O . SER A 1 110 ? 6.967 1.341 24.375 1.00 87.38 110 SER A O 1
ATOM 862 N N . VAL A 1 111 ? 5.182 1.893 25.585 1.00 88.50 111 VAL A N 1
ATOM 863 C CA . VAL A 1 111 ? 4.251 1.863 24.443 1.00 88.50 111 VAL A CA 1
ATOM 864 C C . VAL A 1 111 ? 4.442 3.116 23.581 1.00 88.50 111 VAL A C 1
ATOM 866 O O . VAL A 1 111 ? 4.764 4.179 24.110 1.00 88.50 111 VAL A O 1
ATOM 869 N N . ASP A 1 112 ? 4.341 2.991 22.257 1.00 88.12 112 ASP A N 1
ATOM 870 C CA . ASP A 1 112 ? 4.439 4.134 21.342 1.00 88.12 112 ASP A CA 1
ATOM 871 C C . ASP A 1 112 ? 3.086 4.833 21.188 1.00 88.12 112 ASP A C 1
ATOM 873 O O . ASP A 1 112 ? 2.082 4.188 20.888 1.00 88.12 112 ASP A O 1
ATOM 877 N N . ALA A 1 113 ? 3.076 6.148 21.391 1.00 85.44 113 ALA A N 1
ATOM 878 C CA . ALA A 1 113 ? 1.900 6.999 21.231 1.00 85.44 113 ALA A CA 1
ATOM 879 C C . ALA A 1 113 ? 2.123 8.138 20.218 1.00 85.44 113 ALA A C 1
ATOM 881 O O . ALA A 1 113 ? 1.189 8.889 19.928 1.00 85.44 113 ALA A O 1
ATOM 882 N N . ASP A 1 114 ? 3.341 8.275 19.683 1.00 88.31 114 ASP A N 1
ATOM 883 C CA . ASP A 1 114 ? 3.695 9.329 18.725 1.00 88.31 114 ASP A CA 1
ATOM 884 C C . ASP A 1 114 ? 3.554 8.850 17.277 1.00 88.31 114 ASP A C 1
ATOM 886 O O . ASP A 1 114 ? 3.333 9.654 16.365 1.00 88.31 114 ASP A O 1
ATOM 890 N N . THR A 1 115 ? 3.640 7.534 17.065 1.00 93.38 115 THR A N 1
ATOM 891 C CA . THR A 1 115 ? 3.379 6.896 15.774 1.00 93.38 115 THR A CA 1
ATOM 892 C C . THR A 1 115 ? 2.283 5.843 15.877 1.00 93.38 115 THR A C 1
ATOM 894 O O . THR A 1 115 ? 1.897 5.402 16.962 1.00 93.38 115 THR A O 1
ATOM 897 N N . GLY A 1 116 ? 1.746 5.474 14.723 1.00 95.38 116 GLY A N 1
ATOM 898 C CA . GLY A 1 116 ? 0.708 4.472 14.591 1.00 95.38 116 GLY A CA 1
ATOM 899 C C . GLY A 1 116 ? 0.804 3.745 13.260 1.00 95.38 116 GLY A C 1
ATOM 900 O O . GLY A 1 116 ? 1.767 3.888 12.501 1.00 95.38 116 GLY A O 1
ATOM 901 N N . VAL A 1 117 ? -0.232 2.972 12.966 1.00 97.44 117 VAL A N 1
ATOM 902 C CA . VAL A 1 117 ? -0.359 2.222 11.721 1.00 97.44 117 VAL A CA 1
ATOM 903 C C . VAL A 1 117 ? -1.756 2.418 11.157 1.00 97.44 117 VAL A C 1
ATOM 905 O O . VAL A 1 117 ? -2.750 2.271 11.866 1.00 97.44 117 VAL A O 1
ATOM 908 N N . MET A 1 118 ? -1.823 2.754 9.873 1.00 97.94 118 MET A N 1
ATOM 909 C CA . MET A 1 118 ? -3.037 2.661 9.080 1.00 97.94 118 MET A CA 1
ATOM 910 C C . MET A 1 118 ? -3.166 1.235 8.557 1.00 97.94 118 MET A C 1
ATOM 912 O O . MET A 1 118 ? -2.300 0.764 7.815 1.00 97.94 118 MET A O 1
ATOM 916 N N . PHE A 1 119 ? -4.241 0.566 8.952 1.00 97.69 119 PHE A N 1
ATOM 917 C CA . PHE A 1 119 ? -4.623 -0.747 8.466 1.00 97.69 119 PHE A CA 1
ATOM 918 C C . PHE A 1 119 ? -5.673 -0.604 7.379 1.00 97.69 119 PHE A C 1
ATOM 920 O O . PHE A 1 119 ? -6.637 0.147 7.524 1.00 97.69 119 PHE A O 1
ATOM 927 N N . GLU A 1 120 ? -5.490 -1.362 6.312 1.00 97.69 120 GLU A N 1
ATOM 928 C CA . GLU A 1 120 ? -6.441 -1.527 5.225 1.00 97.69 120 GLU A CA 1
ATOM 929 C C . GLU A 1 120 ? -6.651 -3.029 5.038 1.00 97.69 120 GLU A C 1
ATOM 931 O O . GLU A 1 120 ? -5.696 -3.773 4.816 1.00 97.69 120 GLU A O 1
ATOM 936 N N . VAL A 1 121 ? -7.889 -3.485 5.183 1.00 95.81 121 VAL A N 1
ATOM 937 C CA . VAL A 1 121 ? -8.257 -4.899 5.216 1.00 95.81 121 VAL A CA 1
ATOM 938 C C . VAL A 1 121 ? -9.231 -5.170 4.083 1.00 95.81 121 VAL A C 1
ATOM 940 O O . VAL A 1 121 ? -10.319 -4.592 4.035 1.00 95.81 121 VAL A O 1
ATOM 943 N N . TRP A 1 122 ? -8.847 -6.081 3.195 1.00 94.94 122 TRP A N 1
ATOM 944 C CA . TRP A 1 122 ? -9.715 -6.599 2.149 1.00 94.94 122 TRP A CA 1
ATOM 945 C C . TRP A 1 122 ? -10.429 -7.841 2.647 1.00 94.94 122 TRP A C 1
ATOM 947 O O . TRP A 1 122 ? -9.838 -8.737 3.252 1.00 94.94 122 TRP A O 1
ATOM 957 N N . THR A 1 123 ? -11.712 -7.901 2.336 1.00 91.25 123 THR A N 1
ATOM 958 C CA . THR A 1 123 ? -12.600 -9.012 2.644 1.00 91.25 123 THR A CA 1
ATOM 959 C C . THR A 1 123 ? -13.314 -9.453 1.376 1.00 91.25 123 THR A C 1
ATOM 961 O O . THR A 1 123 ? -13.472 -8.677 0.430 1.00 91.25 123 THR A O 1
ATOM 964 N N . GLY A 1 124 ? -13.754 -10.704 1.338 1.00 85.88 124 GLY A N 1
ATOM 965 C CA . GLY A 1 124 ? -14.744 -11.140 0.366 1.00 85.88 124 GLY A CA 1
ATOM 966 C C . GLY A 1 124 ? -15.998 -10.283 0.501 1.00 85.88 124 GLY A C 1
ATOM 967 O O . GLY A 1 124 ? -16.514 -10.094 1.602 1.00 85.88 124 GLY A O 1
ATOM 968 N N . GLY A 1 125 ? -16.445 -9.745 -0.628 1.00 75.00 125 GLY A N 1
ATOM 969 C CA . GLY A 1 125 ? -17.591 -8.852 -0.697 1.00 75.00 125 GLY A CA 1
ATOM 970 C C . GLY A 1 125 ? -18.536 -9.209 -1.828 1.00 75.00 125 GLY A C 1
ATOM 971 O O . GLY A 1 125 ? -19.269 -8.324 -2.234 1.00 75.00 125 GLY A O 1
ATOM 972 N N . GLU A 1 126 ? -18.491 -10.438 -2.348 1.00 71.88 126 GLU A N 1
ATOM 973 C CA . GLU A 1 126 ? -19.309 -10.917 -3.470 1.00 71.88 126 GLU A CA 1
ATOM 974 C C . GLU A 1 126 ? -20.806 -10.898 -3.114 1.00 71.88 126 GLU A C 1
ATOM 976 O O . GLU A 1 126 ? -21.196 -11.268 -2.002 1.00 71.88 126 GLU A O 1
ATOM 981 N N . GLY A 1 127 ? -21.640 -10.463 -4.057 1.00 70.38 127 GLY A N 1
ATOM 982 C CA . GLY A 1 127 ? -23.096 -10.524 -3.968 1.00 70.38 127 GLY A CA 1
ATOM 983 C C . GLY A 1 127 ? -23.732 -10.920 -5.300 1.00 70.38 127 GLY A C 1
ATOM 984 O O . GLY A 1 127 ? -23.202 -10.606 -6.362 1.00 70.38 127 GLY A O 1
ATOM 985 N N . ASP A 1 128 ? -24.888 -11.585 -5.240 1.00 66.69 128 ASP A N 1
ATOM 986 C CA . ASP A 1 128 ? -25.589 -12.113 -6.424 1.00 66.69 128 ASP A CA 1
ATOM 987 C C . ASP A 1 128 ? -25.956 -11.018 -7.450 1.00 66.69 128 ASP A C 1
ATOM 989 O O . ASP A 1 128 ? -25.999 -11.282 -8.650 1.00 66.69 128 ASP A O 1
ATOM 993 N N . ASP A 1 129 ? -26.157 -9.776 -6.993 1.00 72.19 129 ASP A N 1
ATOM 994 C CA . ASP A 1 129 ? -26.501 -8.617 -7.832 1.00 72.19 129 ASP A CA 1
ATOM 995 C C . ASP A 1 129 ? -25.287 -7.958 -8.525 1.00 72.19 129 ASP A C 1
ATOM 997 O O . ASP A 1 129 ? -25.459 -7.020 -9.306 1.00 72.19 129 ASP A O 1
ATOM 1001 N N . ASP A 1 130 ? -24.055 -8.402 -8.249 1.00 73.06 130 ASP A N 1
ATOM 1002 C CA . ASP A 1 130 ? -22.840 -7.793 -8.816 1.00 73.06 130 ASP A CA 1
ATOM 1003 C C . ASP A 1 130 ? -22.646 -8.099 -10.307 1.00 73.06 130 ASP A C 1
ATOM 1005 O O . ASP A 1 130 ? -21.903 -7.407 -11.004 1.00 73.06 130 ASP A O 1
ATOM 1009 N N . CYS A 1 131 ? -23.316 -9.142 -10.798 1.00 74.50 131 CYS A N 1
ATOM 1010 C CA . CYS A 1 131 ? -23.280 -9.582 -12.188 1.00 74.50 131 CYS A CA 1
ATOM 1011 C C . CYS A 1 131 ? -24.689 -9.485 -12.800 1.00 74.50 131 CYS A C 1
ATOM 1013 O O . CYS A 1 131 ? -25.360 -10.511 -12.948 1.00 74.50 131 CYS A O 1
ATOM 1015 N N . PRO A 1 132 ? -25.175 -8.275 -13.142 1.00 72.75 132 PRO A N 1
ATOM 1016 C CA . PRO A 1 132 ? -26.496 -8.126 -13.739 1.00 72.75 132 PRO A CA 1
ATOM 1017 C C . PRO A 1 132 ? -26.570 -8.845 -15.100 1.00 72.75 132 PRO A C 1
ATOM 1019 O O . PRO A 1 132 ? -25.576 -8.863 -15.834 1.00 72.75 132 PRO A O 1
ATOM 1022 N N . PRO A 1 133 ? -27.736 -9.410 -15.483 1.00 79.50 133 PRO A N 1
ATOM 1023 C CA . PRO A 1 133 ? -27.918 -9.990 -16.808 1.00 79.50 133 PRO A CA 1
ATOM 1024 C C . PRO A 1 133 ? -27.596 -8.953 -17.895 1.00 79.50 133 PRO A C 1
ATOM 1026 O O . PRO A 1 133 ? -28.168 -7.858 -17.863 1.00 79.50 133 PRO A O 1
ATOM 1029 N N . PRO A 1 134 ? -26.699 -9.258 -18.850 1.00 81.06 134 PRO A N 1
ATOM 1030 C CA . PRO A 1 134 ? -26.329 -8.303 -19.882 1.00 81.06 134 PRO A CA 1
ATOM 1031 C C . PRO A 1 134 ? -27.533 -7.995 -20.776 1.00 81.06 134 PRO A C 1
ATOM 1033 O O . PRO A 1 134 ? -28.303 -8.886 -21.139 1.00 81.06 134 PRO A O 1
ATOM 1036 N N . THR A 1 135 ? -27.691 -6.726 -21.144 1.00 85.25 135 THR A N 1
ATOM 1037 C CA . THR A 1 135 ? -28.733 -6.266 -22.074 1.00 85.25 135 THR A CA 1
ATOM 1038 C C . THR A 1 135 ? -28.252 -6.180 -23.520 1.00 85.25 135 THR A C 1
ATOM 1040 O O . THR A 1 135 ? -29.075 -6.048 -24.424 1.00 85.25 135 THR A O 1
ATOM 1043 N N . ASP A 1 136 ? -26.938 -6.252 -23.744 1.00 83.62 136 ASP A N 1
ATOM 1044 C CA . ASP A 1 136 ? -26.299 -6.187 -25.055 1.00 83.62 136 ASP A CA 1
ATOM 1045 C C . ASP A 1 136 ? -24.900 -6.841 -25.045 1.00 83.62 136 ASP A C 1
ATOM 1047 O O . ASP A 1 136 ? -24.369 -7.224 -23.998 1.00 83.62 136 ASP A O 1
ATOM 1051 N N . ASP A 1 137 ? -24.306 -6.962 -26.234 1.00 87.62 137 ASP A N 1
ATOM 1052 C CA . ASP A 1 137 ? -23.026 -7.640 -26.467 1.00 87.62 137 ASP A CA 1
ATOM 1053 C C . ASP A 1 137 ? -21.792 -6.844 -25.993 1.00 87.62 137 ASP A C 1
ATOM 1055 O O . ASP A 1 137 ? -20.669 -7.349 -26.084 1.00 87.62 137 ASP A O 1
ATOM 1059 N N . SER A 1 138 ? -21.945 -5.624 -25.451 1.00 79.56 138 SER A N 1
ATOM 1060 C CA . SER A 1 138 ? -20.803 -4.864 -24.910 1.00 79.56 138 SER A CA 1
ATOM 1061 C C . SER A 1 138 ? -20.110 -5.591 -23.753 1.00 79.56 138 SER A C 1
ATOM 1063 O O . SER A 1 138 ? -18.918 -5.374 -23.515 1.00 79.56 138 SER A O 1
ATOM 1065 N N . ILE A 1 139 ? -20.806 -6.533 -23.104 1.00 76.81 139 ILE A N 1
ATOM 1066 C CA . ILE A 1 139 ? -20.262 -7.395 -22.051 1.00 76.81 139 ILE A CA 1
ATOM 1067 C C . ILE A 1 139 ? -19.019 -8.179 -22.498 1.00 76.81 139 ILE A C 1
ATOM 1069 O O . ILE A 1 139 ? -18.107 -8.379 -21.702 1.00 76.81 139 ILE A O 1
ATOM 1073 N N . PHE A 1 140 ? -18.913 -8.550 -23.780 1.00 76.31 140 PHE A N 1
ATOM 1074 C CA . PHE A 1 140 ? -17.739 -9.257 -24.313 1.00 76.31 140 PHE A CA 1
ATOM 1075 C C . PHE A 1 140 ? -16.490 -8.372 -24.431 1.00 76.31 140 PHE A C 1
ATOM 1077 O O . PHE A 1 140 ? -15.398 -8.873 -24.692 1.00 76.31 140 PHE A O 1
ATOM 1084 N N . SER A 1 141 ? -16.649 -7.061 -24.242 1.00 73.94 141 SER A N 1
ATOM 1085 C CA . SER A 1 141 ? -15.565 -6.076 -24.204 1.00 73.94 141 SER A CA 1
ATOM 1086 C C . SER A 1 141 ? -15.339 -5.474 -22.813 1.00 73.94 141 SER A C 1
ATOM 1088 O O . SER A 1 141 ? -14.443 -4.645 -22.647 1.00 73.94 141 SER A O 1
ATOM 1090 N N . ALA A 1 142 ? -16.122 -5.882 -21.807 1.00 64.38 142 ALA A N 1
ATOM 1091 C CA . ALA A 1 142 ? -15.968 -5.407 -20.440 1.00 64.38 142 ALA A CA 1
ATOM 1092 C C . ALA A 1 142 ? -14.709 -6.011 -19.798 1.00 64.38 142 ALA A C 1
ATOM 1094 O O . ALA A 1 142 ? -14.524 -7.225 -19.772 1.00 64.38 142 ALA A O 1
ATOM 1095 N N . ALA A 1 143 ? -13.844 -5.155 -19.250 1.00 57.00 143 ALA A N 1
ATOM 1096 C CA . ALA A 1 143 ? -12.632 -5.581 -18.545 1.00 57.00 143 ALA A CA 1
ATOM 1097 C C . ALA A 1 143 ? -12.905 -6.073 -17.108 1.00 57.00 143 ALA A C 1
ATOM 1099 O O . ALA A 1 143 ? -12.045 -6.700 -16.494 1.00 57.00 143 ALA A O 1
ATOM 1100 N N . SER A 1 144 ? -14.086 -5.772 -16.559 1.00 62.19 144 SER A N 1
ATOM 1101 C CA . SER A 1 144 ? -14.474 -6.117 -15.190 1.00 62.19 144 SER A CA 1
ATOM 1102 C C . SER A 1 144 ? -15.134 -7.493 -15.126 1.00 62.19 144 SER A C 1
ATOM 1104 O O . SER A 1 144 ? -16.028 -7.801 -15.910 1.00 62.19 144 SER A O 1
ATOM 1106 N N . THR A 1 145 ? -14.743 -8.296 -14.137 1.00 66.56 145 THR A N 1
ATOM 1107 C CA . THR A 1 145 ? -15.353 -9.602 -13.834 1.00 66.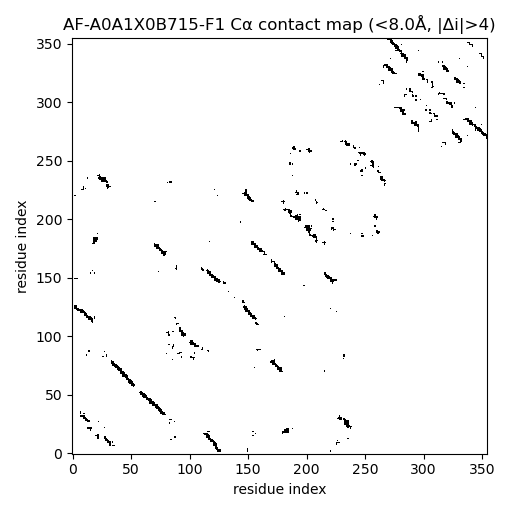56 145 THR A CA 1
ATOM 1108 C C . THR A 1 145 ? -16.621 -9.486 -12.982 1.00 66.56 145 THR A C 1
ATOM 1110 O O . THR A 1 145 ? -17.179 -10.502 -12.578 1.00 66.56 145 THR A O 1
ATOM 1113 N N . GLY A 1 146 ? -17.046 -8.261 -12.645 1.00 71.12 146 GLY A N 1
ATOM 1114 C CA . GLY A 1 146 ? -18.136 -7.984 -11.703 1.00 71.12 146 GLY A CA 1
ATOM 1115 C C . GLY A 1 146 ? -17.751 -8.177 -10.232 1.00 71.12 146 GLY A C 1
ATOM 1116 O O . GLY A 1 146 ? -18.454 -7.697 -9.349 1.00 71.12 146 GLY A O 1
ATOM 1117 N N . LYS A 1 147 ? -16.611 -8.812 -9.938 1.00 80.31 147 LYS A N 1
ATOM 1118 C CA . LYS A 1 147 ? -16.204 -9.159 -8.574 1.00 80.31 147 LYS A CA 1
ATOM 1119 C C . LYS A 1 147 ? -15.997 -7.926 -7.689 1.00 80.31 147 LYS A C 1
ATOM 1121 O O . LYS A 1 147 ? -15.308 -6.981 -8.067 1.00 80.31 147 LYS A O 1
ATOM 1126 N N . GLN A 1 148 ? -16.561 -7.976 -6.484 1.00 86.88 148 GLN A N 1
ATOM 1127 C CA . GLN A 1 148 ? -16.439 -6.936 -5.464 1.00 86.88 148 GLN A CA 1
ATOM 1128 C C . GLN A 1 148 ? -15.739 -7.460 -4.208 1.00 86.88 148 GLN A C 1
ATOM 1130 O O . GLN A 1 148 ? -15.866 -8.623 -3.817 1.00 86.88 148 GLN A O 1
ATOM 1135 N N . TYR A 1 149 ? -15.054 -6.551 -3.527 1.00 90.31 149 TYR A N 1
ATOM 1136 C CA . TYR A 1 149 ? -14.354 -6.780 -2.272 1.00 90.31 149 TYR A CA 1
ATOM 1137 C C . TYR A 1 149 ? -14.877 -5.816 -1.214 1.00 90.31 149 TYR A C 1
ATOM 1139 O O . TYR A 1 149 ? -15.164 -4.658 -1.511 1.00 90.31 149 TYR A O 1
ATOM 1147 N N . GLY A 1 150 ? -14.994 -6.263 0.033 1.00 92.00 150 GLY A N 1
ATOM 1148 C CA . GLY A 1 150 ? -15.179 -5.344 1.152 1.00 92.00 150 GLY A CA 1
ATOM 1149 C C . GLY A 1 150 ? -13.831 -4.749 1.547 1.00 92.00 150 GLY A C 1
ATOM 1150 O O . GLY A 1 150 ? -12.852 -5.481 1.661 1.00 92.00 150 GLY A O 1
ATOM 1151 N N . TYR A 1 151 ? -13.776 -3.446 1.781 1.00 94.56 151 TYR A N 1
ATOM 1152 C CA . TYR A 1 151 ? -12.575 -2.724 2.181 1.00 94.56 151 TYR A CA 1
ATOM 1153 C C . TYR A 1 151 ? -12.844 -1.980 3.487 1.00 94.56 151 TYR A C 1
ATOM 1155 O O . TYR A 1 151 ? -13.704 -1.098 3.531 1.00 94.56 151 TYR A O 1
ATOM 1163 N N . LEU A 1 152 ? -12.112 -2.345 4.542 1.00 95.06 152 LEU A N 1
ATOM 1164 C CA . LEU A 1 152 ? -12.137 -1.718 5.865 1.00 95.06 152 LEU A CA 1
ATOM 1165 C C . LEU A 1 152 ? -10.810 -1.017 6.123 1.00 95.06 152 LEU A C 1
ATOM 1167 O O . LEU A 1 152 ? -9.761 -1.645 6.040 1.00 95.06 152 LEU A O 1
ATOM 1171 N N . ALA A 1 153 ? -10.856 0.254 6.506 1.00 96.75 153 ALA A N 1
ATOM 1172 C CA . ALA A 1 153 ? -9.663 1.021 6.819 1.00 96.75 153 ALA A CA 1
ATOM 1173 C C . ALA A 1 153 ? -9.781 1.770 8.146 1.00 96.75 153 ALA A C 1
ATOM 1175 O O . ALA A 1 153 ? -10.821 2.362 8.446 1.00 96.75 153 ALA A O 1
ATOM 1176 N N . PHE A 1 154 ? -8.705 1.750 8.933 1.00 97.06 154 PHE A N 1
ATOM 1177 C CA . PHE A 1 154 ? -8.609 2.455 10.209 1.00 97.06 154 PHE A CA 1
ATOM 1178 C C . PHE A 1 154 ? -7.159 2.710 10.605 1.00 97.06 154 PHE A C 1
ATOM 1180 O O . PHE A 1 154 ? -6.280 1.889 10.355 1.00 97.06 154 PHE A O 1
ATOM 1187 N N . ALA A 1 155 ? -6.914 3.832 11.278 1.00 97.19 155 ALA A N 1
ATOM 1188 C CA . ALA A 1 155 ? -5.627 4.103 11.902 1.00 97.19 155 ALA A CA 1
ATOM 1189 C C . ALA A 1 155 ? -5.678 3.702 13.375 1.00 97.19 155 ALA A C 1
ATOM 1191 O O . ALA A 1 155 ? -6.685 3.928 14.045 1.00 97.19 155 ALA A O 1
ATOM 1192 N N . GLY A 1 156 ? -4.595 3.127 13.889 1.00 95.62 156 GLY A N 1
ATOM 1193 C CA . GLY A 1 156 ? -4.449 2.798 15.302 1.00 95.62 156 GLY A CA 1
ATOM 1194 C C . GLY A 1 156 ? -3.070 3.133 15.848 1.00 95.62 156 GLY A C 1
ATOM 1195 O O . GLY A 1 156 ? -2.109 3.294 15.097 1.00 95.62 156 GLY A O 1
ATOM 1196 N N . SER A 1 157 ? -2.985 3.246 17.166 1.00 95.44 157 SER A N 1
ATOM 1197 C CA . SER A 1 157 ? -1.753 3.499 17.911 1.00 95.44 157 SER A CA 1
ATOM 1198 C C . SER A 1 157 ? -1.796 2.781 19.259 1.00 95.44 157 SER A C 1
ATOM 1200 O O . SER A 1 157 ? -2.786 2.127 19.603 1.00 95.44 157 SER A O 1
ATOM 1202 N N . GLU A 1 158 ? -0.723 2.930 20.041 1.00 94.06 158 GLU A N 1
ATOM 1203 C CA . GLU A 1 158 ? -0.602 2.341 21.379 1.00 94.06 158 GLU A CA 1
ATOM 1204 C C . GLU A 1 158 ? -0.757 0.820 21.383 1.00 94.06 158 GLU A C 1
ATOM 1206 O O . GLU A 1 158 ? -1.375 0.234 22.273 1.00 94.06 158 GLU A O 1
ATOM 1211 N N . PHE A 1 159 ? -0.181 0.179 20.365 1.00 95.38 159 PHE A N 1
ATOM 1212 C CA . PHE A 1 159 ? -0.2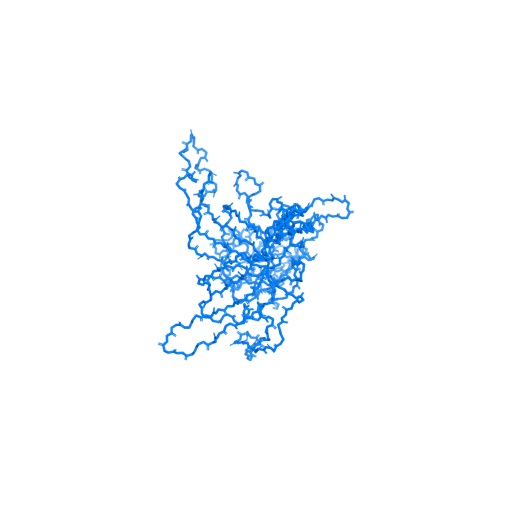23 -1.264 20.246 1.00 95.38 159 PHE A CA 1
ATOM 1213 C C . PHE A 1 159 ? 0.669 -1.950 21.280 1.00 95.38 159 PHE A C 1
ATOM 1215 O O . PHE A 1 159 ? 1.802 -1.538 21.544 1.00 95.38 159 PHE A O 1
ATOM 1222 N N . VAL A 1 160 ? 0.154 -3.044 21.826 1.00 93.75 160 VAL A N 1
ATOM 1223 C CA . VAL A 1 160 ? 0.829 -3.944 22.753 1.00 93.75 160 VAL A CA 1
ATOM 1224 C C . VAL A 1 160 ? 0.691 -5.378 22.260 1.00 93.75 160 VAL A C 1
ATOM 1226 O O . VAL A 1 160 ? -0.339 -5.764 21.707 1.00 93.75 160 VAL A O 1
ATOM 1229 N N . SER A 1 161 ? 1.735 -6.176 22.467 1.00 92.81 161 SER A N 1
ATOM 1230 C CA . SER A 1 161 ? 1.672 -7.616 22.230 1.00 92.81 161 SER A CA 1
ATOM 1231 C C . SER A 1 161 ? 0.952 -8.296 23.390 1.00 92.81 161 SER A C 1
ATOM 1233 O O . SER A 1 161 ? 1.199 -7.976 24.555 1.00 92.81 161 SER A O 1
ATOM 1235 N N . GLY A 1 162 ? 0.116 -9.281 23.074 1.00 90.19 162 GLY A N 1
ATOM 1236 C CA . GLY A 1 162 ? -0.306 -10.305 24.019 1.00 90.19 162 GLY A CA 1
ATOM 1237 C C . GLY A 1 162 ? 0.842 -11.258 24.367 1.00 90.19 162 GLY A C 1
ATOM 1238 O O . GLY A 1 162 ? 2.014 -11.004 24.067 1.00 90.19 162 GLY A O 1
ATOM 1239 N N . ALA A 1 163 ? 0.500 -12.381 25.000 1.00 87.69 163 ALA A N 1
ATOM 1240 C CA . ALA A 1 163 ? 1.467 -13.436 25.279 1.00 87.69 163 ALA A CA 1
ATOM 1241 C C . ALA A 1 163 ? 2.057 -14.014 23.978 1.00 87.69 163 ALA A C 1
ATOM 1243 O O . ALA A 1 163 ? 1.382 -14.075 22.953 1.00 87.69 163 ALA A O 1
ATOM 1244 N N . ILE A 1 164 ? 3.311 -14.465 24.046 1.00 86.94 164 ILE A N 1
ATOM 1245 C CA . ILE A 1 164 ? 3.998 -15.192 22.971 1.00 86.94 164 ILE A CA 1
ATOM 1246 C C . ILE A 1 164 ? 3.959 -16.679 23.355 1.00 86.94 164 ILE A C 1
ATOM 1248 O O . ILE A 1 164 ? 4.799 -17.112 24.150 1.00 86.94 164 ILE A O 1
ATOM 1252 N N . PRO A 1 165 ? 2.966 -17.459 22.888 1.00 84.69 165 PRO A N 1
ATOM 1253 C CA . PRO A 1 165 ? 2.860 -18.865 23.253 1.00 84.69 165 PRO A CA 1
ATOM 1254 C C . PRO A 1 165 ? 3.944 -19.685 22.547 1.00 84.69 165 PRO A C 1
ATOM 1256 O O . PRO A 1 165 ? 4.157 -19.554 21.339 1.00 84.69 165 PRO A O 1
ATOM 1259 N N . VAL A 1 166 ? 4.611 -20.551 23.309 1.00 84.50 166 VAL A N 1
ATOM 1260 C CA . VAL A 1 166 ? 5.549 -21.559 22.802 1.00 84.50 166 VAL A CA 1
ATOM 1261 C C . VAL A 1 166 ? 5.059 -22.913 23.288 1.00 84.50 166 VAL A C 1
ATOM 1263 O O . VAL A 1 166 ? 5.195 -23.256 24.461 1.00 84.50 166 VAL A O 1
ATOM 1266 N N . GLU A 1 167 ? 4.447 -23.661 22.383 1.00 84.00 167 GLU A N 1
ATOM 1267 C CA . GLU A 1 167 ? 3.774 -24.921 22.678 1.00 84.00 167 GLU A CA 1
ATOM 1268 C C . GLU A 1 167 ? 3.846 -25.864 21.471 1.00 84.00 167 GLU A C 1
ATOM 1270 O O . GLU A 1 167 ? 4.242 -25.468 20.377 1.00 84.00 167 GLU A O 1
ATOM 1275 N N . ALA A 1 168 ? 3.471 -27.130 21.655 1.00 80.94 168 ALA A N 1
ATOM 1276 C CA . ALA A 1 168 ? 3.408 -28.111 20.569 1.00 80.94 168 ALA A CA 1
ATOM 1277 C C . ALA A 1 168 ? 2.129 -27.944 19.710 1.00 80.94 168 ALA A C 1
ATOM 1279 O O . ALA A 1 168 ? 1.443 -28.924 19.420 1.00 80.94 168 ALA A O 1
ATOM 1280 N N . ALA A 1 169 ? 1.789 -26.702 19.347 1.00 80.06 169 ALA A N 1
ATOM 1281 C CA . ALA A 1 169 ? 0.638 -26.319 18.527 1.00 80.06 169 ALA A CA 1
ATOM 1282 C C . ALA A 1 169 ? 0.959 -25.073 17.676 1.00 80.06 169 ALA A C 1
ATOM 1284 O O . ALA A 1 169 ? 2.003 -24.445 17.844 1.00 80.06 169 ALA A O 1
ATOM 1285 N N . VAL A 1 170 ? 0.072 -24.720 16.737 1.00 77.06 170 VAL A N 1
ATOM 1286 C CA . VAL A 1 170 ? 0.217 -23.488 15.945 1.00 77.06 170 VAL A CA 1
ATOM 1287 C C . VAL A 1 170 ? -0.036 -22.285 16.849 1.00 77.06 170 VAL A C 1
ATOM 1289 O O . VAL A 1 170 ? -1.172 -22.034 17.245 1.00 77.06 170 VAL A O 1
ATOM 1292 N N . SER A 1 171 ? 1.021 -21.532 17.146 1.00 80.25 171 SER A N 1
ATOM 1293 C CA . SER A 1 171 ? 0.928 -20.294 17.914 1.00 80.25 171 SER A CA 1
ATOM 1294 C C . SER A 1 171 ? 0.158 -19.221 17.144 1.00 80.25 171 SER A C 1
ATOM 1296 O O . SER A 1 171 ? 0.494 -18.883 16.006 1.00 80.25 171 SER A O 1
ATOM 1298 N N . THR A 1 172 ? -0.846 -18.639 17.797 1.00 85.25 172 THR A N 1
ATOM 1299 C CA . THR A 1 172 ? -1.509 -17.408 17.355 1.00 85.25 172 THR A CA 1
ATOM 1300 C C . THR A 1 172 ? -0.998 -16.240 18.172 1.00 85.25 172 THR A C 1
ATOM 1302 O O . THR A 1 172 ? -0.902 -16.338 19.398 1.00 85.25 172 THR A O 1
ATOM 1305 N N . PHE A 1 173 ? -0.724 -15.123 17.513 1.00 87.50 173 PHE A N 1
ATOM 1306 C CA . PHE A 1 173 ? -0.225 -13.936 18.190 1.00 87.50 173 PHE A CA 1
ATOM 1307 C C . PHE A 1 173 ? -1.230 -12.807 18.108 1.00 87.50 173 PHE A C 1
ATOM 1309 O O . PHE A 1 173 ? -1.714 -12.484 17.024 1.00 87.50 173 PHE A O 1
ATOM 1316 N N . THR A 1 174 ? -1.511 -12.208 19.259 1.00 93.12 174 THR A N 1
ATOM 1317 C CA . THR A 1 174 ? -2.486 -11.130 19.387 1.00 93.12 174 THR A CA 1
ATOM 1318 C C . THR A 1 174 ? -1.771 -9.813 19.626 1.00 93.12 174 THR A C 1
ATOM 1320 O O . THR A 1 174 ? -0.942 -9.708 20.528 1.00 93.12 174 THR A O 1
ATOM 1323 N N . ILE A 1 175 ? -2.122 -8.798 18.847 1.00 94.25 175 ILE A N 1
ATOM 1324 C CA . ILE A 1 175 ? -1.691 -7.418 19.039 1.00 94.25 175 ILE A CA 1
ATOM 1325 C C . ILE A 1 175 ? -2.935 -6.578 19.310 1.00 94.25 175 ILE A C 1
ATOM 1327 O O . ILE A 1 175 ? -3.884 -6.600 18.528 1.00 94.25 175 ILE A O 1
ATOM 1331 N N . SER A 1 176 ? -2.931 -5.831 20.410 1.00 95.94 176 SER A N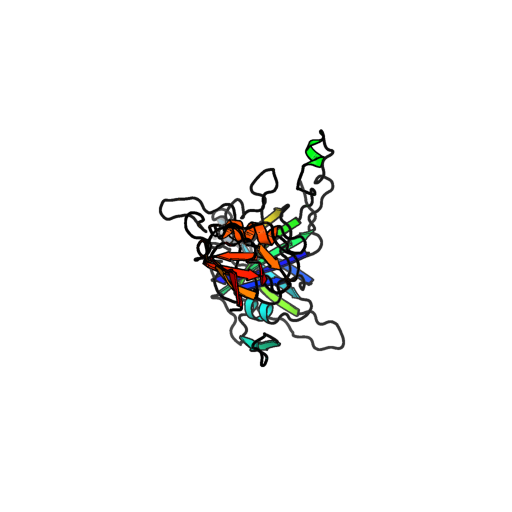 1
ATOM 1332 C CA . SER A 1 176 ? -4.071 -5.019 20.839 1.00 95.94 176 SER A CA 1
ATOM 1333 C C . SER A 1 176 ? -3.686 -3.550 20.903 1.00 95.94 176 SER A C 1
ATOM 1335 O O . SER A 1 176 ? -2.565 -3.230 21.271 1.00 95.94 176 SER A O 1
ATOM 1337 N N . GLY A 1 177 ? -4.600 -2.650 20.566 1.00 95.62 177 GLY A N 1
ATOM 1338 C CA . GLY A 1 177 ? -4.359 -1.206 20.568 1.00 95.62 177 GLY A CA 1
ATOM 1339 C C . GLY A 1 177 ? -5.664 -0.424 20.549 1.00 95.62 177 GLY A C 1
ATOM 1340 O O . GLY A 1 177 ? -6.730 -0.959 20.872 1.00 95.62 177 GLY A O 1
ATOM 1341 N N . ARG A 1 178 ? -5.595 0.845 20.146 1.00 94.44 178 ARG A N 1
ATOM 1342 C CA . ARG A 1 178 ? -6.790 1.671 19.944 1.00 94.44 178 ARG A CA 1
ATOM 1343 C C . ARG A 1 178 ? -6.735 2.436 18.637 1.00 94.44 178 ARG A C 1
ATOM 1345 O O . ARG A 1 178 ? -5.669 2.859 18.200 1.00 94.44 178 ARG A O 1
ATOM 1352 N N . THR A 1 179 ? -7.898 2.684 18.048 1.00 96.44 179 THR A N 1
ATOM 1353 C CA . THR A 1 179 ? -7.985 3.548 16.867 1.00 96.44 179 THR A CA 1
ATOM 1354 C C . THR A 1 179 ? -7.688 5.006 17.197 1.00 96.44 179 THR A C 1
ATOM 1356 O O . THR A 1 179 ? -8.070 5.493 18.264 1.00 96.44 179 THR A O 1
ATOM 1359 N N . ILE A 1 180 ? -7.142 5.713 16.218 1.00 94.25 180 ILE A N 1
ATOM 1360 C CA . ILE A 1 180 ? -7.056 7.171 16.152 1.00 94.25 180 ILE A CA 1
ATOM 1361 C C . ILE A 1 180 ? -7.830 7.657 14.922 1.00 94.25 180 ILE A C 1
ATOM 1363 O O . ILE A 1 180 ? -7.941 6.938 13.928 1.00 94.25 180 ILE A O 1
ATOM 1367 N N . ALA A 1 181 ? -8.360 8.879 14.965 1.00 93.62 181 ALA A N 1
ATOM 1368 C CA . ALA A 1 181 ? -8.970 9.483 13.785 1.00 93.62 181 ALA A CA 1
ATOM 1369 C C . ALA A 1 181 ? -7.891 9.734 12.705 1.00 93.62 181 ALA A C 1
ATOM 1371 O O . ALA A 1 181 ? -6.897 10.409 12.999 1.00 93.62 181 ALA A O 1
ATOM 1372 N N . PRO A 1 182 ? -8.057 9.241 11.462 1.00 94.06 182 PRO A N 1
ATOM 1373 C CA . PRO A 1 182 ? -7.045 9.329 10.405 1.00 94.06 182 PRO A CA 1
ATOM 1374 C C . PRO A 1 182 ? -7.054 10.704 9.708 1.00 94.06 182 PRO A C 1
ATOM 1376 O O . PRO A 1 182 ? -7.197 10.804 8.488 1.00 94.06 182 PRO A O 1
ATOM 1379 N N . LYS A 1 183 ? -6.919 11.785 10.484 1.00 95.12 183 LYS A N 1
ATOM 1380 C CA . LYS A 1 183 ? -7.109 13.179 10.035 1.00 95.12 183 LYS A CA 1
ATOM 1381 C C . LYS A 1 183 ? -6.246 13.550 8.832 1.00 95.12 183 LYS A C 1
ATOM 1383 O O . LYS A 1 183 ? -6.720 14.215 7.915 1.00 95.12 183 LYS A O 1
ATOM 1388 N N . ASN A 1 184 ? -5.009 13.064 8.812 1.00 95.81 184 ASN A N 1
ATOM 1389 C CA . ASN A 1 184 ? -4.038 13.344 7.758 1.00 95.81 184 ASN A CA 1
ATOM 1390 C C . ASN A 1 184 ? -3.846 12.168 6.790 1.00 95.81 184 ASN A C 1
ATOM 1392 O O . ASN A 1 184 ? -2.886 12.150 6.022 1.00 95.81 184 ASN A O 1
ATOM 1396 N N . TRP A 1 185 ? -4.756 11.191 6.768 1.00 97.06 185 TRP A N 1
ATOM 1397 C CA . TRP A 1 185 ? -4.692 10.141 5.751 1.00 97.06 185 TRP A CA 1
ATOM 1398 C C . TRP A 1 185 ? -5.083 10.668 4.367 1.00 97.06 185 TRP A C 1
ATOM 1400 O O . TRP A 1 185 ? -4.564 10.212 3.347 1.00 97.06 185 TRP A O 1
ATOM 1410 N N . GLY A 1 186 ? -5.974 11.663 4.301 1.00 95.69 186 GLY A N 1
ATOM 1411 C CA . GLY A 1 186 ? -6.492 12.175 3.033 1.00 95.69 186 GLY A CA 1
ATOM 1412 C C . GLY A 1 186 ? -7.183 11.067 2.234 1.00 95.69 186 GLY A C 1
ATOM 1413 O O . GLY A 1 186 ? -7.882 10.229 2.803 1.00 95.69 186 GLY A O 1
ATOM 1414 N N . ARG A 1 187 ? -6.964 11.036 0.915 1.00 96.62 187 ARG A N 1
ATOM 1415 C CA . ARG A 1 187 ? -7.489 9.975 0.031 1.00 96.62 187 ARG A CA 1
ATOM 1416 C C . ARG A 1 187 ? -6.614 8.700 0.027 1.00 96.62 187 ARG A C 1
ATOM 1418 O O . ARG A 1 187 ? -6.855 7.799 -0.770 1.00 96.62 187 ARG A O 1
ATOM 1425 N N . GLY A 1 188 ? -5.600 8.632 0.899 1.00 96.19 188 GLY A N 1
ATOM 1426 C CA . GLY A 1 188 ? -4.620 7.542 0.994 1.00 96.19 188 GLY A CA 1
ATOM 1427 C C . GLY A 1 188 ? -3.525 7.584 -0.086 1.00 96.19 188 GLY A C 1
ATOM 1428 O O . GLY A 1 188 ? -3.669 8.316 -1.063 1.00 96.19 188 GLY A O 1
ATOM 1429 N N . PRO A 1 189 ? -2.421 6.828 0.051 1.00 96.81 189 PRO A N 1
ATOM 1430 C CA . PRO A 1 189 ? -1.346 6.761 -0.945 1.00 96.81 189 PRO A CA 1
ATOM 1431 C C . PRO A 1 189 ? -1.535 5.676 -2.015 1.00 96.81 189 PRO A C 1
ATOM 1433 O O . PRO A 1 189 ? -0.609 5.414 -2.779 1.00 96.81 189 PRO A O 1
ATOM 1436 N N . TYR A 1 190 ? -2.705 5.039 -2.074 1.00 96.81 190 TYR A N 1
ATOM 1437 C CA . TYR A 1 190 ? -2.932 3.845 -2.883 1.00 96.81 190 TYR A CA 1
ATOM 1438 C C . TYR A 1 190 ? -4.255 3.903 -3.645 1.00 96.81 190 TYR A C 1
ATOM 1440 O O . TYR A 1 190 ? -5.199 4.567 -3.214 1.00 96.81 190 TYR A O 1
ATOM 1448 N N . ASN A 1 191 ? -4.332 3.138 -4.735 1.00 96.38 191 ASN A N 1
ATOM 1449 C CA . ASN A 1 191 ? -5.570 2.924 -5.474 1.00 96.38 191 ASN A CA 1
ATOM 1450 C C . ASN A 1 191 ? -6.378 1.810 -4.803 1.00 96.38 191 ASN A C 1
ATOM 1452 O O . ASN A 1 191 ? -5.899 0.684 -4.699 1.00 96.38 191 ASN A O 1
ATOM 1456 N N . VAL A 1 192 ? -7.560 2.146 -4.292 1.00 95.75 192 VAL A N 1
ATOM 1457 C CA . VAL A 1 192 ? -8.411 1.268 -3.470 1.00 95.75 192 VAL A CA 1
ATOM 1458 C C . VAL A 1 192 ? -9.900 1.390 -3.788 1.00 95.75 192 VAL A C 1
ATOM 1460 O O . VAL A 1 192 ? -10.683 0.571 -3.321 1.00 95.75 192 VAL A O 1
ATOM 1463 N N . ALA A 1 193 ? -10.312 2.390 -4.568 1.00 94.44 193 ALA A N 1
ATOM 1464 C CA . ALA A 1 193 ? -11.699 2.633 -4.945 1.00 94.44 193 ALA A CA 1
ATOM 1465 C C . ALA A 1 193 ? -11.821 2.771 -6.466 1.00 94.44 193 ALA A C 1
ATOM 1467 O O . ALA A 1 193 ? -10.885 3.215 -7.127 1.00 94.44 193 ALA A O 1
ATOM 1468 N N . ALA A 1 194 ? -12.978 2.420 -7.022 1.00 92.38 194 ALA A N 1
ATOM 1469 C CA . ALA A 1 194 ? -13.298 2.787 -8.396 1.00 92.38 194 ALA A CA 1
ATOM 1470 C C . ALA A 1 194 ? -13.581 4.291 -8.483 1.00 92.38 194 ALA A C 1
ATOM 1472 O O . ALA A 1 194 ? -14.370 4.810 -7.692 1.00 92.38 194 ALA A O 1
ATOM 1473 N N . ILE A 1 195 ? -12.958 4.974 -9.444 1.00 92.81 195 ILE A N 1
ATOM 1474 C CA . ILE A 1 195 ? -13.154 6.419 -9.666 1.00 92.81 195 ILE A CA 1
ATOM 1475 C C . ILE A 1 195 ? -14.133 6.745 -10.796 1.00 92.81 195 ILE A C 1
ATOM 1477 O O . ILE A 1 195 ? -14.503 7.902 -10.978 1.00 92.81 195 ILE A O 1
ATOM 1481 N N . ASP A 1 196 ? -14.577 5.735 -11.539 1.00 87.12 196 ASP A N 1
ATOM 1482 C CA . ASP A 1 196 ? -15.526 5.872 -12.637 1.00 87.12 196 ASP A CA 1
ATOM 1483 C C . ASP A 1 196 ? -16.390 4.607 -12.798 1.00 87.12 196 ASP A C 1
ATOM 1485 O O . ASP A 1 196 ? -16.213 3.602 -12.104 1.00 87.12 196 ASP A O 1
ATOM 1489 N N . SER A 1 197 ? -17.339 4.655 -13.737 1.00 81.06 197 SER A N 1
ATOM 1490 C CA . SER A 1 197 ? -18.220 3.529 -14.071 1.00 81.06 197 SER A CA 1
ATOM 1491 C C . SER A 1 197 ? -17.497 2.344 -14.713 1.00 81.06 197 SER A C 1
ATOM 1493 O O . SER A 1 197 ? -18.060 1.255 -14.766 1.00 81.06 197 SER A O 1
ATOM 1495 N N . ASN A 1 198 ? -16.271 2.540 -15.205 1.00 79.94 198 ASN A N 1
ATOM 1496 C CA . ASN A 1 198 ? -15.462 1.478 -15.798 1.00 79.94 198 ASN A CA 1
ATOM 1497 C C . ASN A 1 198 ? -14.700 0.683 -14.727 1.00 79.94 198 ASN A C 1
ATOM 1499 O O . ASN A 1 198 ? -14.024 -0.291 -15.054 1.00 79.94 198 ASN A O 1
ATOM 1503 N N . GLY A 1 199 ? -14.808 1.080 -13.454 1.00 80.69 199 GLY A N 1
ATOM 1504 C CA . GLY A 1 199 ? -14.106 0.434 -12.354 1.00 80.69 199 GLY A CA 1
ATOM 1505 C C . GLY A 1 199 ? -12.627 0.804 -12.289 1.00 80.69 199 GLY A C 1
ATOM 1506 O O . GLY A 1 199 ? -11.864 0.065 -11.670 1.00 80.69 199 GLY A O 1
ATOM 1507 N N . THR A 1 200 ? -12.210 1.918 -12.909 1.00 89.38 200 THR A N 1
ATOM 1508 C CA . THR A 1 200 ? -10.804 2.342 -12.920 1.00 89.38 200 THR A CA 1
ATOM 1509 C C . THR A 1 200 ? -10.281 2.457 -11.485 1.00 89.38 200 THR A C 1
ATOM 1511 O O . THR A 1 200 ? -10.848 3.226 -10.699 1.00 89.38 200 THR A O 1
ATOM 1514 N N . PRO A 1 201 ? -9.213 1.726 -11.110 1.00 92.81 201 PRO A N 1
ATOM 1515 C CA . PRO A 1 201 ? -8.645 1.824 -9.773 1.00 92.81 201 PRO A CA 1
ATOM 1516 C C . PRO A 1 201 ? -8.049 3.211 -9.514 1.00 92.81 201 PRO A C 1
ATOM 1518 O O . PRO A 1 201 ? -7.134 3.654 -10.206 1.00 92.81 201 PRO A O 1
ATOM 1521 N N . GLY A 1 202 ? -8.520 3.868 -8.462 1.00 95.62 202 GLY A N 1
ATOM 1522 C CA . GLY A 1 202 ? -8.009 5.143 -7.979 1.00 95.62 202 GLY A CA 1
ATOM 1523 C C . GLY A 1 202 ? -8.066 5.245 -6.457 1.00 95.62 202 GLY A C 1
ATOM 1524 O O . GLY A 1 202 ? -8.446 4.313 -5.744 1.00 95.62 202 GLY A O 1
ATOM 1525 N N . ARG A 1 203 ? -7.624 6.382 -5.934 1.00 97.38 203 ARG A N 1
ATOM 1526 C CA . ARG A 1 203 ? -7.652 6.721 -4.507 1.00 97.38 203 ARG A CA 1
ATOM 1527 C C . ARG A 1 203 ? -9.093 6.847 -4.014 1.00 97.38 203 ARG A C 1
ATOM 1529 O O . ARG A 1 203 ? -10.030 6.926 -4.805 1.00 97.38 203 ARG A O 1
ATOM 1536 N N . LEU A 1 204 ? -9.276 6.911 -2.694 1.00 96.75 204 LEU A N 1
ATOM 1537 C CA . LEU A 1 204 ? -10.601 7.116 -2.091 1.00 96.75 204 LEU A CA 1
ATOM 1538 C C . LEU A 1 204 ? -11.303 8.329 -2.707 1.00 96.75 204 LEU A C 1
ATOM 1540 O O . LEU A 1 204 ? -10.663 9.356 -2.863 1.00 96.75 204 LEU A O 1
ATOM 1544 N N . LEU A 1 205 ? -12.594 8.256 -3.033 1.00 93.81 205 LEU A N 1
ATOM 1545 C CA . LEU A 1 205 ? -13.318 9.367 -3.682 1.00 93.81 205 LEU A CA 1
ATOM 1546 C C . LEU A 1 205 ? -13.341 10.649 -2.839 1.00 93.81 205 LEU A C 1
ATOM 1548 O O . LEU A 1 205 ? -13.281 11.757 -3.364 1.00 93.81 205 LEU A O 1
ATOM 1552 N N . VAL A 1 206 ? -13.384 10.480 -1.522 1.00 93.50 206 VAL A N 1
ATOM 1553 C CA . VAL A 1 206 ? -13.303 11.545 -0.524 1.00 93.50 206 VAL A CA 1
ATOM 1554 C C . VAL A 1 206 ? -12.214 11.198 0.493 1.00 93.50 206 VAL A C 1
ATOM 1556 O O . VAL A 1 206 ? -11.830 10.029 0.599 1.00 93.50 206 VAL A O 1
ATOM 1559 N N . PRO A 1 207 ? -11.679 12.177 1.242 1.00 95.62 207 PRO A N 1
ATOM 1560 C CA . PRO A 1 207 ? -10.770 11.885 2.342 1.00 95.62 207 PRO A CA 1
ATOM 1561 C C . PRO A 1 207 ? -11.364 10.869 3.328 1.00 95.62 207 PRO A C 1
ATOM 1563 O O . PRO A 1 207 ? -12.555 10.913 3.621 1.00 95.62 207 PRO A O 1
ATOM 1566 N N . ALA A 1 208 ? -10.532 9.977 3.871 1.00 95.50 208 ALA A N 1
ATOM 1567 C CA . ALA A 1 208 ? -10.983 8.961 4.827 1.00 95.50 208 ALA A CA 1
ATOM 1568 C C . ALA A 1 208 ? -11.540 9.556 6.130 1.00 95.50 208 ALA A C 1
ATOM 1570 O O . ALA A 1 208 ? -12.326 8.899 6.808 1.00 95.50 208 ALA A O 1
ATOM 1571 N N . TYR A 1 209 ? -11.114 10.770 6.486 1.00 96.50 209 TYR A N 1
ATOM 1572 C CA . TYR A 1 209 ? -11.598 11.504 7.648 1.00 96.50 209 TYR A CA 1
ATOM 1573 C C . TYR A 1 209 ? -12.593 12.597 7.243 1.00 96.50 209 TYR A C 1
ATOM 1575 O O . TYR A 1 209 ? -12.287 13.448 6.406 1.00 96.50 209 TYR A O 1
ATOM 1583 N N . SER A 1 210 ? -13.742 12.601 7.912 1.00 93.94 210 SER A N 1
ATOM 1584 C CA . SER A 1 210 ? -14.757 13.649 7.897 1.00 93.94 210 SER A CA 1
ATOM 1585 C C . SER A 1 210 ? -14.741 14.371 9.241 1.00 93.94 210 SER A C 1
ATOM 1587 O O . SER A 1 210 ? -14.871 13.753 10.299 1.00 93.94 210 SER A O 1
ATOM 1589 N N . LYS A 1 211 ? -14.597 15.701 9.211 1.00 90.06 211 LYS A N 1
ATOM 1590 C CA . LYS A 1 211 ? -14.661 16.532 10.424 1.00 90.06 211 LYS A CA 1
ATOM 1591 C C . LYS A 1 211 ? -16.061 16.531 11.046 1.00 90.06 211 LYS A C 1
ATOM 1593 O O . LYS A 1 211 ? -16.175 16.711 12.253 1.00 90.06 211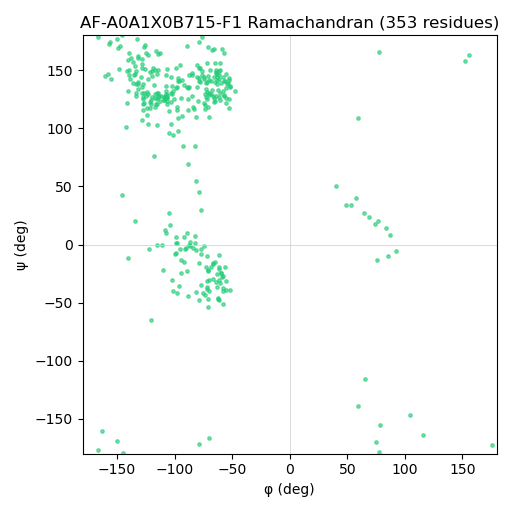 LYS A O 1
ATOM 1598 N N . GLU A 1 212 ? -17.099 16.374 10.229 1.00 89.19 212 GLU A N 1
ATOM 1599 C CA . GLU A 1 212 ? -18.495 16.384 10.680 1.00 89.19 212 GLU A CA 1
ATOM 1600 C C . GLU A 1 212 ? -18.833 15.111 11.458 1.00 89.19 212 GLU A C 1
ATOM 1602 O O . GLU A 1 212 ? -19.504 15.180 12.484 1.00 89.19 212 GLU A O 1
ATOM 1607 N N . ASP A 1 213 ? -18.295 13.972 11.017 1.00 89.25 213 ASP A N 1
ATOM 1608 C CA . ASP A 1 213 ? -18.563 12.667 11.628 1.00 89.25 213 ASP A CA 1
ATOM 1609 C C . ASP A 1 213 ? -17.547 12.279 12.716 1.00 89.25 213 ASP A C 1
ATOM 1611 O O . ASP A 1 213 ? -17.772 11.315 13.453 1.00 89.25 213 ASP A O 1
ATOM 1615 N N . ASP A 1 214 ? -16.403 12.976 12.765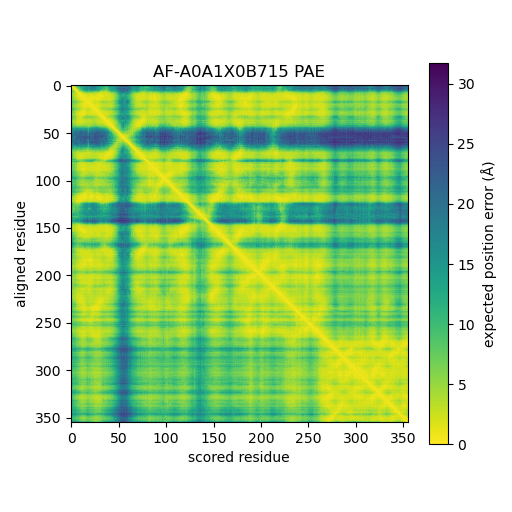 1.00 88.38 214 ASP A N 1
ATOM 1616 C CA . ASP A 1 214 ? -15.210 12.649 13.562 1.00 88.38 214 ASP A CA 1
ATOM 1617 C C . ASP A 1 214 ? -14.916 11.135 13.562 1.00 88.38 214 ASP A C 1
ATOM 1619 O O . ASP A 1 214 ? -14.804 10.454 14.588 1.00 88.38 214 ASP A O 1
ATOM 1623 N N . ASN A 1 215 ? -14.896 10.564 12.356 1.00 93.25 215 ASN A N 1
ATOM 1624 C CA . ASN A 1 215 ? -14.890 9.122 12.167 1.00 93.25 215 ASN A CA 1
ATOM 1625 C C . ASN A 1 215 ? -13.500 8.507 12.411 1.00 93.25 215 ASN A C 1
ATOM 1627 O O . ASN A 1 215 ? -12.456 9.125 12.212 1.00 93.25 215 ASN A O 1
ATOM 1631 N N . HIS A 1 216 ? -13.499 7.239 12.829 1.00 94.00 216 HIS A N 1
ATOM 1632 C CA . HIS A 1 216 ? -12.281 6.444 13.047 1.00 94.00 216 HIS A CA 1
ATOM 1633 C C . HIS A 1 216 ? -12.099 5.335 12.006 1.00 94.00 216 HIS A C 1
ATOM 1635 O O . HIS A 1 216 ? -10.990 4.841 11.820 1.00 94.00 216 HIS A O 1
ATOM 1641 N N . LEU A 1 217 ? -13.193 4.926 11.360 1.00 94.25 217 LEU A N 1
ATOM 1642 C CA . LEU A 1 217 ? -13.236 3.815 10.418 1.00 94.25 217 LEU A CA 1
ATOM 1643 C C . LEU A 1 217 ? -13.822 4.298 9.092 1.00 94.25 217 LEU A C 1
ATOM 1645 O O . LEU A 1 217 ? -14.673 5.193 9.072 1.00 94.25 217 LEU A O 1
ATOM 1649 N N . LEU A 1 218 ? -13.405 3.649 8.014 1.00 94.00 218 LEU A N 1
ATOM 1650 C CA . LEU A 1 218 ? -14.009 3.722 6.693 1.00 94.00 218 LEU A CA 1
ATOM 1651 C C . LEU A 1 218 ? -14.302 2.294 6.234 1.00 94.00 218 LEU A C 1
ATOM 1653 O O . LEU A 1 218 ? -13.419 1.442 6.300 1.00 94.00 218 LEU A O 1
ATOM 1657 N N . PHE A 1 219 ? -15.523 2.032 5.772 1.00 91.94 219 PHE A N 1
ATOM 1658 C CA . PHE A 1 219 ? -15.910 0.707 5.300 1.00 91.94 219 PHE A CA 1
ATOM 1659 C C . PHE A 1 219 ? -16.817 0.795 4.074 1.00 91.94 219 PHE A C 1
ATOM 1661 O O . PHE A 1 219 ? -17.867 1.432 4.135 1.00 91.94 219 PHE A O 1
ATOM 1668 N N . PHE A 1 220 ? -16.410 0.187 2.959 1.00 91.56 220 PHE A N 1
ATOM 1669 C CA . PHE A 1 220 ? -17.164 0.210 1.701 1.00 91.56 220 PHE A CA 1
ATOM 1670 C C . PHE A 1 220 ? -16.810 -0.987 0.806 1.00 91.56 220 PHE A C 1
ATOM 1672 O O . PHE A 1 220 ? -15.918 -1.768 1.129 1.00 91.56 220 PHE A O 1
ATOM 1679 N N . ARG A 1 221 ? -17.518 -1.143 -0.319 1.00 89.56 221 ARG A N 1
ATOM 1680 C CA . ARG A 1 221 ? -17.199 -2.146 -1.348 1.00 89.56 221 ARG A CA 1
ATOM 1681 C C . ARG A 1 221 ? -16.392 -1.536 -2.477 1.00 89.56 221 ARG A C 1
ATOM 1683 O O . ARG A 1 221 ? -16.682 -0.421 -2.901 1.00 89.56 221 ARG A O 1
ATOM 1690 N N . THR A 1 222 ? -15.455 -2.295 -3.013 1.00 90.12 222 THR A N 1
ATOM 1691 C CA . THR A 1 222 ? -14.619 -1.869 -4.128 1.00 90.12 222 THR A CA 1
ATOM 1692 C C . THR A 1 222 ? -14.418 -3.000 -5.135 1.00 90.12 222 THR A C 1
ATOM 1694 O O . THR A 1 222 ? -14.238 -4.145 -4.717 1.00 90.12 222 THR A O 1
ATOM 1697 N N . PRO A 1 223 ? -14.393 -2.714 -6.449 1.00 88.81 223 PRO A N 1
ATOM 1698 C CA . PRO A 1 223 ? -13.943 -3.679 -7.451 1.00 88.81 223 PRO A CA 1
ATOM 1699 C C . PRO A 1 223 ? -12.413 -3.800 -7.489 1.00 88.81 223 PRO A C 1
ATOM 1701 O O . PRO A 1 223 ? -11.878 -4.652 -8.191 1.00 88.81 223 PRO A O 1
ATOM 1704 N N . VAL A 1 224 ? -11.693 -2.935 -6.765 1.00 91.25 224 VAL A N 1
ATOM 1705 C CA . VAL A 1 224 ? -10.230 -2.940 -6.739 1.00 91.25 224 VAL A CA 1
ATOM 1706 C C . VAL A 1 224 ? -9.736 -4.134 -5.928 1.00 91.25 224 VAL A C 1
ATOM 1708 O O . VAL A 1 224 ? -10.024 -4.258 -4.735 1.00 91.25 224 VAL A O 1
ATOM 1711 N N . GLU A 1 225 ? -8.971 -4.998 -6.590 1.00 90.12 225 GLU A N 1
ATOM 1712 C CA . GLU A 1 225 ? -8.434 -6.219 -5.998 1.00 90.12 225 GLU A CA 1
ATOM 1713 C C . GLU A 1 225 ? -7.511 -5.943 -4.800 1.00 90.12 225 GLU A C 1
ATOM 1715 O O . GLU A 1 225 ? -6.849 -4.898 -4.743 1.00 90.12 225 GLU A O 1
ATOM 1720 N N . PRO A 1 226 ? -7.444 -6.875 -3.828 1.00 91.94 226 PRO A N 1
ATOM 1721 C CA . PRO A 1 226 ? -6.460 -6.793 -2.761 1.00 91.94 226 PRO A CA 1
ATOM 1722 C C . PRO A 1 226 ? -5.034 -6.726 -3.323 1.00 91.94 226 PRO A C 1
ATOM 1724 O O . PRO A 1 226 ? -4.712 -7.443 -4.274 1.00 91.94 226 PRO A O 1
ATOM 1727 N N . PRO A 1 227 ? -4.143 -5.918 -2.723 1.00 92.19 227 PRO A N 1
ATOM 1728 C CA . PRO A 1 227 ? -2.741 -5.931 -3.100 1.00 92.19 227 PRO A CA 1
ATOM 1729 C C . PRO A 1 227 ? -2.113 -7.293 -2.783 1.00 92.19 227 PRO A C 1
ATOM 1731 O O . PRO A 1 227 ? -2.478 -7.951 -1.802 1.00 92.19 227 PRO A O 1
ATOM 1734 N N . LYS A 1 228 ? -1.130 -7.686 -3.597 1.00 89.69 228 LYS A N 1
ATOM 1735 C CA . LYS A 1 228 ? -0.354 -8.909 -3.375 1.00 89.69 228 LYS A CA 1
ATOM 1736 C C . LYS A 1 228 ? 0.482 -8.809 -2.091 1.00 89.69 228 LYS A C 1
ATOM 1738 O O . LYS A 1 228 ? 0.995 -7.718 -1.816 1.00 89.69 228 LYS A O 1
ATOM 1743 N N . PRO A 1 229 ? 0.651 -9.917 -1.343 1.00 90.56 229 PRO A N 1
ATOM 1744 C CA . PRO A 1 229 ? 1.583 -9.974 -0.224 1.00 90.56 229 PRO A CA 1
ATOM 1745 C C . PRO A 1 229 ? 2.986 -9.529 -0.637 1.00 90.56 229 PRO A C 1
ATOM 1747 O O . PRO A 1 229 ? 3.439 -9.813 -1.748 1.00 90.56 229 PRO A O 1
ATOM 1750 N N . THR A 1 230 ? 3.657 -8.814 0.256 1.00 91.19 230 THR A N 1
ATOM 1751 C CA . THR A 1 230 ? 5.037 -8.373 0.067 1.00 91.19 230 THR A CA 1
ATOM 1752 C C . THR A 1 230 ? 5.987 -9.315 0.792 1.00 91.19 230 THR A C 1
ATOM 1754 O O . THR A 1 230 ? 5.632 -9.907 1.808 1.00 91.19 230 THR A O 1
ATOM 1757 N N . ASP A 1 231 ? 7.210 -9.432 0.285 1.00 86.75 231 ASP A N 1
ATOM 1758 C CA . ASP A 1 231 ? 8.285 -10.150 0.971 1.00 86.75 231 ASP A CA 1
ATOM 1759 C C . ASP A 1 231 ? 8.935 -9.223 2.010 1.00 86.75 231 ASP A C 1
ATOM 1761 O O . ASP A 1 231 ? 9.882 -8.491 1.711 1.00 86.75 231 ASP A O 1
ATOM 1765 N N . GLY A 1 232 ? 8.333 -9.160 3.199 1.00 88.38 232 GLY A N 1
ATOM 1766 C CA . GLY A 1 232 ? 8.700 -8.210 4.251 1.00 88.38 232 GLY A CA 1
ATOM 1767 C C . GLY A 1 232 ? 8.227 -6.778 3.979 1.00 88.38 232 GLY A C 1
ATOM 1768 O O . GLY A 1 232 ? 7.415 -6.513 3.083 1.00 88.38 232 GLY A O 1
ATOM 1769 N N . ALA A 1 233 ? 8.704 -5.833 4.791 1.00 91.75 233 ALA A N 1
ATOM 1770 C CA . ALA A 1 233 ? 8.321 -4.427 4.688 1.00 91.75 233 ALA A CA 1
ATOM 1771 C C . ALA A 1 233 ? 9.054 -3.696 3.558 1.00 91.75 233 ALA A C 1
ATOM 1773 O O . ALA A 1 233 ? 10.247 -3.868 3.328 1.00 91.75 233 ALA A O 1
ATOM 1774 N N . CYS A 1 234 ? 8.329 -2.789 2.912 1.00 93.50 234 CYS A N 1
ATOM 1775 C CA . CYS A 1 234 ? 8.777 -2.040 1.751 1.00 93.50 234 CYS A CA 1
ATOM 1776 C C . CYS A 1 234 ? 8.863 -0.539 2.006 1.00 93.50 234 CYS A C 1
ATOM 1778 O O . CYS A 1 234 ? 8.273 0.012 2.946 1.00 93.50 234 CYS A O 1
ATOM 1780 N N . GLU A 1 235 ? 9.525 0.138 1.067 1.00 93.75 235 GLU A N 1
ATOM 1781 C CA . GLU A 1 235 ? 9.566 1.588 1.034 1.00 93.75 235 GLU A CA 1
ATOM 1782 C C . GLU A 1 235 ? 8.162 2.154 0.805 1.00 93.75 235 GLU A C 1
ATOM 1784 O O . GLU A 1 235 ? 7.469 1.793 -0.152 1.00 93.75 235 GLU A O 1
ATOM 1789 N N . LEU A 1 236 ? 7.759 3.069 1.683 1.00 95.69 236 LEU A N 1
ATOM 1790 C CA . LEU A 1 236 ? 6.670 3.996 1.432 1.00 95.69 236 LEU A CA 1
ATOM 1791 C C . LEU A 1 236 ? 7.260 5.297 0.901 1.00 95.69 236 LEU A C 1
ATOM 1793 O O . LEU A 1 236 ? 8.095 5.918 1.561 1.00 95.69 236 LEU A O 1
ATOM 1797 N N . ASN A 1 237 ? 6.773 5.747 -0.247 1.00 94.25 237 ASN A N 1
ATOM 1798 C CA . ASN A 1 237 ? 7.165 7.020 -0.818 1.00 94.25 237 ASN A CA 1
ATOM 1799 C C . ASN A 1 237 ? 5.934 7.896 -1.031 1.00 94.25 237 ASN A C 1
ATOM 1801 O O . ASN A 1 237 ? 4.929 7.473 -1.598 1.00 94.25 237 ASN A O 1
ATOM 1805 N N . ILE A 1 238 ? 6.014 9.130 -0.543 1.00 94.38 238 ILE A N 1
ATOM 1806 C CA . ILE A 1 238 ? 4.929 10.105 -0.641 1.00 94.38 238 ILE A CA 1
ATOM 1807 C C . ILE A 1 238 ? 5.436 11.325 -1.394 1.00 94.38 238 ILE A C 1
ATOM 1809 O O . ILE A 1 238 ? 4.996 11.587 -2.506 1.00 94.38 238 ILE A O 1
ATOM 1813 N N . SER A 1 239 ? 6.398 12.043 -0.816 1.00 86.81 239 SER A N 1
ATOM 1814 C CA . SER A 1 239 ? 6.826 13.360 -1.295 1.00 86.81 239 SER A CA 1
ATOM 1815 C C . SER A 1 239 ? 7.449 13.357 -2.688 1.00 86.81 239 SER A C 1
ATOM 1817 O O . SER A 1 239 ? 7.305 14.345 -3.400 1.00 86.81 239 SER A O 1
ATOM 1819 N N . SER A 1 240 ? 8.138 12.282 -3.089 1.00 87.06 240 SER A N 1
ATOM 1820 C CA . SER A 1 240 ? 8.778 12.242 -4.411 1.00 87.06 240 SER A CA 1
ATOM 1821 C C . SER A 1 240 ? 7.868 11.702 -5.514 1.00 87.06 240 SER A C 1
ATOM 1823 O O . SER A 1 240 ? 8.079 12.035 -6.677 1.00 87.06 240 SER A O 1
ATOM 1825 N N . VAL A 1 241 ? 6.843 10.915 -5.163 1.00 90.06 241 VAL A N 1
ATOM 1826 C CA . VAL A 1 241 ? 5.904 10.339 -6.142 1.00 90.06 241 VAL A CA 1
ATOM 1827 C C . VAL A 1 241 ? 4.637 11.182 -6.294 1.00 90.06 241 VAL A C 1
ATOM 1829 O O . VAL A 1 241 ? 4.154 11.353 -7.409 1.00 90.06 241 VAL A O 1
ATOM 1832 N N . PHE A 1 242 ? 4.139 11.786 -5.211 1.00 93.44 242 PHE A N 1
ATOM 1833 C CA . PHE A 1 242 ? 3.063 12.781 -5.241 1.00 93.44 242 PHE A CA 1
ATOM 1834 C C . PHE A 1 242 ? 3.637 14.189 -5.437 1.00 93.44 242 PHE A C 1
ATOM 1836 O O . PHE A 1 242 ? 3.623 15.028 -4.533 1.00 93.44 242 PHE A O 1
ATOM 1843 N N . ALA A 1 243 ? 4.165 14.425 -6.634 1.00 90.25 243 ALA A N 1
ATOM 1844 C CA . ALA A 1 243 ? 4.675 15.712 -7.086 1.00 90.25 243 ALA A CA 1
ATOM 1845 C C . ALA A 1 243 ? 3.801 16.279 -8.212 1.00 90.25 243 ALA A C 1
ATOM 1847 O O . ALA A 1 243 ? 3.013 15.555 -8.819 1.00 90.25 243 ALA A O 1
ATOM 1848 N N . ALA A 1 244 ? 3.963 17.572 -8.510 1.00 87.88 244 ALA A N 1
ATOM 1849 C CA . ALA A 1 244 ? 3.219 18.254 -9.566 1.00 87.88 244 ALA A CA 1
ATOM 1850 C C . ALA A 1 244 ? 3.211 17.442 -10.882 1.00 87.88 244 ALA A C 1
ATOM 1852 O O . ALA A 1 244 ? 4.276 16.998 -11.321 1.00 87.88 244 ALA A O 1
ATOM 1853 N N . PRO A 1 245 ? 2.046 17.262 -11.531 1.00 90.00 245 PRO A N 1
ATOM 1854 C CA . PRO A 1 245 ? 0.722 17.795 -11.173 1.00 90.00 245 PRO A CA 1
ATOM 1855 C C . PRO A 1 245 ? -0.089 16.916 -10.191 1.00 90.00 245 PRO A C 1
ATOM 1857 O O . PRO A 1 245 ? -1.209 17.266 -9.833 1.00 90.00 245 PRO A O 1
ATOM 1860 N N . ASN A 1 246 ? 0.447 15.773 -9.757 1.00 92.00 246 ASN A N 1
ATOM 1861 C CA . ASN A 1 246 ? -0.243 14.770 -8.944 1.00 92.00 246 ASN A CA 1
ATOM 1862 C C . ASN A 1 246 ? -0.011 14.992 -7.442 1.00 92.00 246 ASN A C 1
ATOM 1864 O O . ASN A 1 246 ? 0.860 14.378 -6.825 1.00 92.00 246 ASN A O 1
ATOM 1868 N N . TYR A 1 247 ? -0.809 15.859 -6.826 1.00 95.19 247 TYR A N 1
ATOM 1869 C CA . TYR A 1 247 ? -0.660 16.200 -5.408 1.00 95.19 247 TYR A CA 1
ATOM 1870 C C . TYR A 1 247 ? -1.378 15.224 -4.465 1.00 95.19 247 TYR A C 1
ATOM 1872 O O . TYR A 1 247 ? -2.450 14.700 -4.771 1.00 95.19 247 TYR A O 1
ATOM 1880 N N . TYR A 1 248 ? -0.821 15.017 -3.266 1.00 96.00 248 TYR A N 1
ATOM 1881 C CA . TYR A 1 248 ? -1.418 14.125 -2.264 1.00 96.00 248 TYR A CA 1
ATOM 1882 C C . TYR A 1 248 ? -2.710 14.693 -1.650 1.00 96.00 248 TYR A C 1
ATOM 1884 O O . TYR A 1 248 ? -3.738 14.012 -1.665 1.00 96.00 248 TYR A O 1
ATOM 1892 N N . PHE A 1 249 ? -2.664 15.922 -1.120 1.00 94.38 249 PHE A N 1
ATOM 1893 C CA . PHE A 1 249 ? -3.819 16.632 -0.539 1.00 94.38 249 PHE A CA 1
ATOM 1894 C C . PHE A 1 249 ? -4.399 17.699 -1.472 1.00 94.38 249 PHE A C 1
ATOM 1896 O O . PHE A 1 249 ? -5.593 17.972 -1.428 1.00 94.38 249 PHE A O 1
ATOM 1903 N N . GLY A 1 250 ? -3.545 18.293 -2.298 1.00 92.12 250 GLY A N 1
ATOM 1904 C CA . GLY A 1 250 ? -3.844 19.420 -3.169 1.00 92.12 250 GLY A CA 1
ATOM 1905 C C . GLY A 1 250 ? -2.571 20.229 -3.407 1.00 92.12 250 GLY A C 1
ATOM 1906 O O . GLY A 1 250 ? -1.605 20.099 -2.647 1.00 92.12 250 GLY A O 1
ATOM 1907 N N . GLY A 1 251 ? -2.538 20.988 -4.496 1.00 91.12 251 GLY A N 1
ATOM 1908 C CA . GLY A 1 251 ? -1.376 21.788 -4.869 1.00 91.12 251 GLY A CA 1
ATOM 1909 C C . GLY A 1 251 ? -1.391 23.203 -4.270 1.00 91.12 251 GLY A C 1
ATOM 1910 O O . GLY A 1 251 ? -2.381 23.628 -3.667 1.00 91.12 251 GLY A O 1
ATOM 1911 N N . PRO A 1 252 ? -0.280 23.950 -4.401 1.00 92.06 252 PRO A N 1
ATOM 1912 C CA . PRO A 1 252 ? -0.137 25.294 -3.837 1.00 92.06 252 PRO A CA 1
ATOM 1913 C C . PRO A 1 252 ? -1.056 26.346 -4.483 1.00 92.06 252 PRO A C 1
ATOM 1915 O O . PRO A 1 252 ? -1.257 27.405 -3.894 1.00 92.06 252 PRO A O 1
ATOM 1918 N N . ALA A 1 253 ? -1.613 26.074 -5.666 1.00 92.62 253 ALA A N 1
ATOM 1919 C CA . ALA A 1 253 ? -2.582 26.916 -6.362 1.00 92.62 253 ALA A CA 1
ATOM 1920 C C . ALA A 1 253 ? -4.013 26.343 -6.279 1.00 92.62 253 ALA A C 1
ATOM 1922 O O . ALA A 1 253 ? -4.845 26.620 -7.145 1.00 92.62 253 ALA A O 1
ATOM 1923 N N . SER A 1 254 ? -4.310 25.574 -5.222 1.00 91.56 254 SER A N 1
ATOM 1924 C CA . SER A 1 254 ? -5.601 24.904 -4.995 1.00 91.56 254 SER A CA 1
ATOM 1925 C C . SER A 1 254 ? -5.938 23.836 -6.038 1.00 91.56 254 SER A C 1
ATOM 1927 O O . SER A 1 254 ? -7.109 23.548 -6.289 1.00 91.56 254 SER A O 1
ATOM 1929 N N . GLU A 1 255 ? -4.922 23.226 -6.648 1.00 94.94 255 GLU A N 1
ATOM 1930 C CA . GLU A 1 255 ? -5.104 22.050 -7.488 1.00 94.94 255 GLU A CA 1
ATOM 1931 C C . GLU A 1 255 ? -5.699 20.903 -6.659 1.00 94.94 255 GLU A C 1
ATOM 1933 O O . GLU A 1 255 ? -5.327 20.732 -5.491 1.00 94.94 255 GLU A O 1
ATOM 1938 N N . PRO A 1 256 ? -6.601 20.092 -7.234 1.00 93.88 256 PRO A N 1
ATOM 1939 C CA . PRO A 1 256 ? -7.185 18.972 -6.517 1.00 93.88 256 PRO A CA 1
ATOM 1940 C C . PRO A 1 256 ? -6.130 17.913 -6.170 1.00 93.88 256 PRO A C 1
ATOM 1942 O O . PRO A 1 256 ? -5.099 17.769 -6.832 1.00 93.88 256 PRO A O 1
ATOM 1945 N N . ALA A 1 257 ? -6.414 17.130 -5.131 1.00 94.75 257 ALA A N 1
ATOM 1946 C CA . ALA A 1 257 ? -5.686 15.896 -4.870 1.00 94.75 257 ALA A CA 1
ATOM 1947 C C . ALA A 1 257 ? -5.820 14.942 -6.066 1.00 94.75 257 ALA A C 1
ATOM 1949 O O . ALA A 1 257 ? -6.921 14.775 -6.588 1.00 94.75 257 ALA A O 1
ATOM 1950 N N . ALA A 1 258 ? -4.733 14.263 -6.436 1.00 95.75 258 ALA A N 1
ATOM 1951 C CA . ALA A 1 258 ? -4.735 13.288 -7.522 1.00 95.75 258 ALA A CA 1
ATOM 1952 C C . ALA A 1 258 ? -5.814 12.215 -7.306 1.00 95.75 258 ALA A C 1
ATOM 1954 O O . ALA A 1 258 ? -5.965 11.724 -6.183 1.00 95.75 258 ALA A O 1
ATOM 1955 N N . ASP A 1 259 ? -6.524 11.841 -8.372 1.00 95.94 259 ASP A N 1
ATOM 1956 C CA . ASP A 1 259 ? -7.499 10.743 -8.352 1.00 95.94 259 ASP A CA 1
ATOM 1957 C C . ASP A 1 259 ? -6.822 9.376 -8.381 1.00 95.94 259 ASP A C 1
ATOM 1959 O O . ASP A 1 259 ? -7.282 8.449 -7.725 1.00 95.94 259 ASP A O 1
ATOM 1963 N N . VAL A 1 260 ? -5.699 9.256 -9.089 1.00 95.62 260 VAL A N 1
ATOM 1964 C CA . VAL A 1 260 ? -4.911 8.024 -9.185 1.00 95.62 260 VAL A CA 1
ATOM 1965 C C . VAL A 1 260 ? -3.615 8.210 -8.406 1.00 95.62 260 VAL A C 1
ATOM 1967 O O . VAL A 1 260 ? -2.880 9.177 -8.607 1.00 95.62 260 VAL A O 1
ATOM 1970 N N . ALA A 1 261 ? -3.338 7.288 -7.490 1.00 94.94 261 ALA A N 1
ATOM 1971 C CA . ALA A 1 261 ? -2.077 7.227 -6.777 1.00 94.94 261 ALA A CA 1
ATOM 1972 C C . ALA A 1 261 ? -0.953 6.828 -7.744 1.00 94.94 261 ALA A C 1
ATOM 1974 O O . ALA A 1 261 ? -1.074 5.807 -8.431 1.00 94.94 261 ALA A O 1
ATOM 1975 N N . PRO A 1 262 ? 0.157 7.582 -7.768 1.00 92.50 262 PRO A N 1
ATOM 1976 C CA . PRO A 1 262 ? 1.390 7.141 -8.396 1.00 92.50 262 PRO A CA 1
ATOM 1977 C C . PRO A 1 262 ? 1.852 5.791 -7.817 1.00 92.50 262 PRO A C 1
ATOM 1979 O O . PRO A 1 262 ? 1.659 5.544 -6.620 1.00 92.50 262 PRO A O 1
ATOM 1982 N N . PRO A 1 263 ? 2.487 4.923 -8.625 1.00 89.81 263 PRO A N 1
ATOM 1983 C CA . PRO A 1 263 ? 3.028 3.659 -8.139 1.00 89.81 263 PRO A CA 1
ATOM 1984 C C . PRO A 1 263 ? 4.006 3.859 -6.975 1.00 89.81 263 PRO A C 1
ATOM 1986 O O . PRO A 1 263 ? 4.894 4.710 -7.025 1.00 89.81 263 PRO A O 1
ATOM 1989 N N . GLN A 1 264 ? 3.861 3.043 -5.933 1.00 92.94 264 GLN A N 1
ATOM 1990 C CA . GLN A 1 264 ? 4.818 2.986 -4.826 1.00 92.94 264 GLN A CA 1
ATOM 1991 C C . GLN A 1 264 ? 6.075 2.218 -5.244 1.00 92.94 264 GLN A C 1
ATOM 1993 O O . GLN A 1 264 ? 5.941 1.290 -6.041 1.00 92.94 264 GLN A O 1
ATOM 1998 N N . PRO A 1 265 ? 7.270 2.528 -4.706 1.00 91.94 265 PRO A N 1
ATOM 1999 C CA . PRO A 1 265 ? 8.505 1.837 -5.076 1.00 91.94 265 PRO A CA 1
ATOM 2000 C C . PRO A 1 265 ? 8.375 0.316 -4.967 1.00 91.94 265 PRO A C 1
ATOM 2002 O O . PRO A 1 265 ? 7.834 -0.178 -3.974 1.00 91.94 265 PRO A O 1
ATOM 2005 N N . ILE A 1 266 ? 8.863 -0.423 -5.967 1.00 91.31 266 ILE A N 1
ATOM 2006 C CA . ILE A 1 266 ? 8.856 -1.894 -5.944 1.00 91.31 266 ILE A CA 1
ATOM 2007 C C . ILE A 1 266 ? 9.597 -2.400 -4.699 1.00 91.31 266 ILE A C 1
ATOM 2009 O O . ILE A 1 266 ? 10.741 -2.022 -4.437 1.00 91.31 266 ILE A O 1
ATOM 2013 N N . CYS A 1 267 ? 8.931 -3.272 -3.943 1.00 88.75 267 CYS A N 1
ATOM 2014 C CA . CYS A 1 267 ? 9.475 -3.916 -2.751 1.00 88.75 267 CYS A CA 1
ATOM 2015 C C . CYS A 1 267 ? 10.715 -4.738 -3.105 1.00 88.75 267 CYS A C 1
ATOM 2017 O O . CYS A 1 267 ? 10.631 -5.603 -3.972 1.00 88.75 267 CYS A O 1
ATOM 2019 N N . ASN A 1 268 ? 11.850 -4.472 -2.449 1.00 84.44 268 ASN A N 1
ATOM 2020 C CA . ASN A 1 268 ? 13.109 -5.208 -2.644 1.00 84.44 268 ASN A CA 1
ATOM 2021 C C . ASN A 1 268 ? 13.505 -5.375 -4.127 1.00 84.44 268 ASN A C 1
ATOM 2023 O O . ASN A 1 268 ? 14.061 -6.395 -4.534 1.00 84.44 268 ASN A O 1
ATOM 2027 N N . GLY A 1 269 ? 13.180 -4.376 -4.957 1.00 89.00 269 GLY A N 1
ATOM 2028 C CA . GLY A 1 269 ? 13.326 -4.475 -6.403 1.00 89.00 269 GLY A CA 1
ATOM 2029 C C . GLY A 1 269 ? 14.781 -4.530 -6.872 1.00 89.00 269 GLY A C 1
ATOM 2030 O O . GLY A 1 269 ? 15.638 -3.791 -6.382 1.00 89.00 269 GLY A O 1
ATOM 2031 N N . LYS A 1 270 ? 15.048 -5.360 -7.885 1.00 93.19 270 LYS A N 1
ATOM 2032 C CA . LYS A 1 270 ? 16.348 -5.446 -8.566 1.00 93.19 270 LYS A CA 1
ATOM 2033 C C . LYS A 1 270 ? 16.522 -4.218 -9.445 1.00 93.19 270 LYS A C 1
ATOM 2035 O O . LYS A 1 270 ? 15.753 -4.019 -10.388 1.00 93.19 270 LYS A O 1
ATOM 2040 N N . LYS A 1 271 ? 17.519 -3.393 -9.147 1.00 95.25 271 LYS A N 1
ATOM 2041 C CA . LYS A 1 271 ? 17.766 -2.148 -9.876 1.00 95.25 271 LYS A CA 1
ATOM 2042 C C . LYS A 1 271 ? 18.837 -2.350 -10.944 1.00 95.25 271 LYS A C 1
ATOM 2044 O O . LYS A 1 271 ? 19.830 -3.037 -10.730 1.00 95.25 271 LYS A O 1
ATOM 2049 N N . TYR A 1 272 ? 18.629 -1.721 -12.091 1.00 97.81 272 TYR A N 1
ATOM 2050 C CA . TYR A 1 272 ? 19.535 -1.736 -13.232 1.00 97.81 272 TYR A CA 1
ATOM 2051 C C . TYR A 1 272 ? 19.666 -0.325 -13.791 1.00 97.81 272 TYR A C 1
ATOM 2053 O O . TYR A 1 272 ? 18.670 0.383 -13.941 1.00 97.81 272 TYR A O 1
ATOM 2061 N N . THR A 1 273 ? 20.877 0.066 -14.167 1.00 97.69 273 THR A N 1
ATOM 2062 C CA . THR A 1 273 ? 21.087 1.198 -15.074 1.00 97.69 273 THR A CA 1
ATOM 2063 C C . THR A 1 273 ? 21.055 0.699 -16.510 1.00 97.69 273 THR A C 1
ATOM 2065 O O . THR A 1 273 ? 21.654 -0.327 -16.832 1.00 97.69 273 THR A O 1
ATOM 2068 N N . VAL A 1 274 ? 20.338 1.415 -17.372 1.00 97.75 274 VAL A N 1
ATOM 2069 C CA . VAL A 1 274 ? 20.230 1.127 -18.802 1.00 97.75 274 VAL A CA 1
ATOM 2070 C C . VAL A 1 274 ? 20.658 2.365 -19.575 1.00 97.75 274 VAL A C 1
ATOM 2072 O O . VAL A 1 274 ? 19.959 3.378 -19.565 1.00 97.75 274 VAL A O 1
ATOM 2075 N N . ALA A 1 275 ? 21.797 2.275 -20.253 1.00 97.31 275 ALA A N 1
ATOM 2076 C CA . ALA A 1 275 ? 22.326 3.335 -21.103 1.00 97.31 275 ALA A CA 1
ATOM 2077 C C . ALA A 1 275 ? 22.223 2.918 -22.574 1.00 97.31 275 ALA A C 1
ATOM 2079 O O . ALA A 1 275 ? 22.738 1.870 -22.962 1.00 97.31 275 ALA A O 1
ATOM 2080 N N . VAL A 1 276 ? 21.559 3.734 -23.389 1.00 97.19 276 VAL A N 1
ATOM 2081 C CA . VAL A 1 276 ? 21.334 3.510 -24.821 1.00 97.19 276 VAL A CA 1
ATOM 2082 C C . VAL A 1 276 ? 22.018 4.623 -25.608 1.00 97.19 276 VAL A C 1
ATOM 2084 O O . VAL A 1 276 ? 21.808 5.804 -25.342 1.00 97.19 276 VAL A O 1
ATOM 2087 N N . SER A 1 277 ? 22.815 4.250 -26.606 1.00 95.44 277 SER A N 1
ATOM 2088 C CA . SER A 1 277 ? 23.510 5.175 -27.508 1.00 95.44 277 SER A CA 1
ATOM 2089 C C . SER A 1 277 ? 23.223 4.856 -28.978 1.00 95.44 277 SER A C 1
ATOM 2091 O O . SER A 1 277 ? 22.666 3.808 -29.306 1.00 95.44 277 SER A O 1
ATOM 2093 N N . GLY A 1 278 ? 23.627 5.751 -29.883 1.00 93.69 278 GLY A N 1
ATOM 2094 C CA . GLY A 1 278 ? 23.382 5.609 -31.320 1.00 93.69 278 GLY A CA 1
ATOM 2095 C C . GLY A 1 278 ? 21.957 5.994 -31.710 1.00 93.69 278 GLY A C 1
ATOM 2096 O O . GLY A 1 278 ? 21.315 6.792 -31.035 1.00 93.69 278 GLY A O 1
ATOM 2097 N N . THR A 1 279 ? 21.472 5.444 -32.822 1.00 95.31 279 THR A N 1
ATOM 2098 C CA . THR A 1 279 ? 20.126 5.709 -33.361 1.00 95.31 279 THR A CA 1
ATOM 2099 C C . THR A 1 279 ? 19.414 4.406 -33.712 1.00 95.31 279 THR A C 1
ATOM 2101 O O . THR A 1 279 ? 20.059 3.379 -33.895 1.00 95.31 279 THR A O 1
ATOM 2104 N N . GLY A 1 280 ? 18.085 4.423 -33.823 1.00 95.38 280 GLY A N 1
ATOM 2105 C CA . GLY A 1 280 ? 17.285 3.233 -34.138 1.00 95.38 280 GLY A CA 1
ATOM 2106 C C . GLY A 1 280 ? 16.547 2.667 -32.927 1.00 95.38 280 GLY A C 1
ATOM 2107 O O . GLY A 1 280 ? 16.104 3.429 -32.059 1.00 95.38 280 GLY A O 1
ATOM 2108 N N . ASN A 1 281 ? 16.389 1.340 -32.902 1.00 97.19 281 ASN A N 1
ATOM 2109 C CA . ASN A 1 281 ? 15.595 0.628 -31.902 1.00 97.19 281 ASN A CA 1
ATOM 2110 C C . ASN A 1 281 ? 16.431 -0.403 -31.141 1.00 97.19 281 ASN A C 1
ATOM 2112 O O . ASN A 1 281 ? 17.313 -1.045 -31.701 1.00 97.19 281 ASN A O 1
ATOM 2116 N N . TRP A 1 282 ? 16.081 -0.624 -29.885 1.00 97.38 282 TRP A N 1
ATOM 2117 C CA . TRP A 1 282 ? 16.617 -1.686 -29.045 1.00 97.38 282 TRP A CA 1
ATOM 2118 C C . TRP A 1 282 ? 15.476 -2.522 -28.462 1.00 97.38 282 TRP A C 1
ATOM 2120 O O . TRP A 1 282 ? 14.303 -2.182 -28.625 1.00 97.38 282 TRP A O 1
ATOM 2130 N N . LYS A 1 283 ? 15.801 -3.633 -27.801 1.00 97.75 283 LYS A N 1
ATOM 2131 C CA . LYS A 1 283 ? 14.814 -4.430 -27.056 1.00 97.75 283 LYS A CA 1
ATOM 2132 C C . LYS A 1 283 ? 15.296 -4.678 -25.639 1.00 97.75 283 LYS A C 1
ATOM 2134 O O . LYS A 1 283 ? 16.453 -5.047 -25.450 1.00 97.75 283 LYS A O 1
ATOM 2139 N N . ALA A 1 284 ? 14.411 -4.526 -24.665 1.00 97.00 284 ALA A N 1
ATOM 2140 C CA . ALA A 1 284 ? 14.630 -5.045 -23.324 1.00 97.00 284 ALA A CA 1
ATOM 2141 C C . ALA A 1 284 ? 14.324 -6.549 -23.311 1.00 97.00 284 ALA A C 1
ATOM 2143 O O . ALA A 1 284 ? 13.514 -7.031 -24.103 1.00 97.00 284 ALA A O 1
ATOM 2144 N N . LYS A 1 285 ? 14.973 -7.301 -22.426 1.00 97.00 285 LYS A N 1
ATOM 2145 C CA . LYS A 1 285 ? 14.725 -8.730 -22.221 1.00 97.00 285 LYS A CA 1
ATOM 2146 C C . LYS A 1 285 ? 14.611 -9.014 -20.733 1.00 97.00 285 LYS A C 1
ATOM 2148 O O . LYS A 1 285 ? 15.521 -8.676 -19.979 1.00 97.00 285 LYS A O 1
ATOM 2153 N N . ILE A 1 286 ? 13.529 -9.670 -20.328 1.00 96.88 286 ILE A N 1
ATOM 2154 C CA . ILE A 1 286 ? 13.376 -10.202 -18.971 1.00 96.88 286 ILE A CA 1
ATOM 2155 C C . ILE A 1 286 ? 13.622 -11.703 -19.052 1.00 96.88 286 ILE A C 1
ATOM 2157 O O . ILE A 1 286 ? 12.801 -12.459 -19.579 1.00 96.88 286 ILE A O 1
ATOM 2161 N N . GLY A 1 287 ? 14.808 -12.127 -18.611 1.00 94.00 287 GLY A N 1
ATOM 2162 C CA . GLY A 1 287 ? 15.312 -13.467 -18.897 1.00 94.00 287 GLY A CA 1
ATOM 2163 C C . GLY A 1 287 ? 15.560 -13.632 -20.396 1.00 94.00 287 GLY A C 1
ATOM 2164 O O . GLY A 1 287 ? 16.405 -12.946 -20.968 1.00 94.00 287 GLY A O 1
ATOM 2165 N N . THR A 1 288 ? 14.820 -14.533 -21.044 1.00 92.88 288 THR A N 1
ATOM 2166 C CA . THR A 1 288 ? 14.939 -14.802 -22.488 1.00 92.88 288 THR A CA 1
ATOM 2167 C C . THR A 1 288 ? 13.865 -14.121 -23.338 1.00 92.88 288 THR A C 1
ATOM 2169 O O . THR A 1 288 ? 13.974 -14.157 -24.563 1.00 92.88 288 THR A O 1
ATOM 2172 N N . VAL A 1 289 ? 12.847 -13.500 -22.730 1.00 96.00 289 VAL A N 1
ATOM 2173 C CA . VAL A 1 289 ? 11.685 -12.953 -23.448 1.00 96.00 289 VAL A CA 1
ATOM 2174 C C . VAL A 1 289 ? 11.964 -11.506 -23.879 1.00 96.00 289 VAL A C 1
ATOM 2176 O O . VAL A 1 289 ? 12.156 -10.653 -23.009 1.00 96.00 289 VAL A O 1
ATOM 2179 N N . PRO A 1 290 ? 12.021 -11.201 -25.191 1.00 96.56 290 PRO A N 1
ATOM 2180 C CA . PRO A 1 290 ? 12.311 -9.860 -25.686 1.00 96.56 290 PRO A CA 1
ATOM 2181 C C . PRO A 1 290 ? 11.059 -8.994 -25.820 1.00 96.56 290 PRO A C 1
ATOM 2183 O O . PRO A 1 290 ? 10.003 -9.466 -26.236 1.00 96.56 290 PRO A O 1
ATOM 2186 N N . SER A 1 291 ? 11.216 -7.697 -25.568 1.00 96.81 291 SER A N 1
ATOM 2187 C CA . SER A 1 291 ? 10.177 -6.699 -25.804 1.00 96.81 291 SER A CA 1
ATOM 2188 C C . SER A 1 291 ? 9.946 -6.463 -27.296 1.00 96.81 291 SER A C 1
ATOM 2190 O O . SER A 1 291 ? 10.739 -6.855 -28.166 1.00 96.81 291 SER A O 1
ATOM 2192 N N . ALA A 1 292 ? 8.877 -5.728 -27.601 1.00 95.75 292 ALA A N 1
ATOM 2193 C CA . ALA A 1 292 ? 8.773 -5.023 -28.872 1.00 95.75 292 ALA A CA 1
ATOM 2194 C C . ALA A 1 292 ? 9.946 -4.033 -29.047 1.00 95.75 292 ALA A C 1
ATOM 2196 O O . ALA A 1 292 ? 10.707 -3.765 -28.113 1.00 95.75 292 ALA A O 1
ATOM 2197 N N . ASN A 1 293 ? 10.106 -3.498 -30.258 1.00 97.12 293 ASN A N 1
ATOM 2198 C CA . ASN A 1 293 ? 11.121 -2.483 -30.535 1.00 97.12 293 ASN A CA 1
ATOM 2199 C C . ASN A 1 293 ? 10.868 -1.225 -29.692 1.00 97.12 293 ASN A C 1
ATOM 2201 O O . ASN A 1 293 ? 9.786 -0.647 -29.748 1.00 97.12 293 ASN A O 1
ATOM 2205 N N . ILE A 1 294 ? 11.893 -0.786 -28.970 1.00 97.50 294 ILE A N 1
ATOM 2206 C CA . ILE A 1 294 ? 11.906 0.441 -28.178 1.00 97.50 294 ILE A CA 1
ATOM 2207 C C . ILE A 1 294 ? 12.827 1.432 -28.886 1.00 97.50 294 ILE A C 1
ATOM 2209 O O . ILE A 1 294 ? 13.993 1.131 -29.135 1.00 97.50 294 ILE A O 1
ATOM 2213 N N . ALA A 1 295 ? 12.327 2.620 -29.216 1.00 96.69 295 ALA A N 1
ATOM 2214 C CA . ALA A 1 295 ? 13.163 3.661 -29.807 1.00 96.69 295 ALA A CA 1
ATOM 2215 C C . ALA A 1 295 ? 14.267 4.098 -28.827 1.00 96.69 295 ALA A C 1
ATOM 2217 O O . ALA A 1 295 ? 14.032 4.205 -27.624 1.00 96.69 295 ALA A O 1
ATOM 2218 N N . HIS A 1 296 ? 15.466 4.416 -29.325 1.00 94.88 296 HIS A N 1
ATOM 2219 C CA . HIS A 1 296 ? 16.538 4.968 -28.478 1.00 94.88 296 HIS A CA 1
ATOM 2220 C C . HIS A 1 296 ? 16.131 6.275 -27.760 1.00 94.88 296 HIS A C 1
ATOM 2222 O O . HIS A 1 296 ? 16.619 6.556 -26.670 1.00 94.88 296 HIS A O 1
ATOM 2228 N N . THR A 1 297 ? 15.192 7.033 -28.340 1.00 95.69 297 THR A N 1
ATOM 2229 C CA . THR A 1 297 ? 14.597 8.267 -27.798 1.00 95.69 297 THR A CA 1
ATOM 2230 C C . THR A 1 297 ? 13.328 8.042 -26.972 1.00 95.69 297 THR A C 1
ATOM 2232 O O . THR A 1 297 ? 12.661 9.013 -26.614 1.00 95.69 297 THR A O 1
ATOM 2235 N N . ALA A 1 298 ? 12.948 6.790 -26.699 1.00 97.12 298 ALA A N 1
ATOM 2236 C CA . ALA A 1 298 ? 11.743 6.492 -25.935 1.00 97.12 298 ALA A CA 1
ATOM 2237 C C . ALA A 1 298 ? 11.776 7.171 -24.555 1.00 97.12 298 ALA A C 1
ATOM 2239 O O . ALA A 1 298 ? 12.803 7.228 -23.885 1.00 97.12 298 ALA A O 1
ATOM 2240 N N . LEU A 1 299 ? 10.633 7.689 -24.112 1.00 96.75 299 LEU A N 1
ATOM 2241 C CA . LEU A 1 299 ? 10.494 8.162 -22.736 1.00 96.75 299 LEU A CA 1
ATOM 2242 C C . LEU A 1 299 ? 10.450 6.964 -21.781 1.00 96.75 299 LEU A C 1
ATOM 2244 O O . LEU A 1 299 ? 10.043 5.870 -22.175 1.00 96.75 299 LEU A O 1
ATOM 2248 N N . ALA A 1 300 ? 10.802 7.179 -20.512 1.00 95.44 300 ALA A N 1
ATOM 2249 C CA . ALA A 1 300 ? 10.797 6.131 -19.490 1.00 95.44 300 ALA A CA 1
ATOM 2250 C C . ALA A 1 300 ? 9.453 5.375 -19.411 1.00 95.44 300 ALA A C 1
ATOM 2252 O O . ALA A 1 300 ? 9.444 4.151 -19.329 1.00 95.44 300 ALA A O 1
ATOM 2253 N N . SER A 1 301 ? 8.321 6.074 -19.549 1.00 93.19 301 SER A N 1
ATOM 2254 C CA . SER A 1 301 ? 6.982 5.463 -19.572 1.00 93.19 301 SER A CA 1
ATOM 2255 C C . SER A 1 301 ? 6.758 4.514 -20.756 1.00 93.19 301 SER A C 1
ATOM 2257 O O . SER A 1 301 ? 6.119 3.474 -20.601 1.00 93.19 301 SER A O 1
ATOM 2259 N N . ALA A 1 302 ? 7.311 4.830 -21.931 1.00 96.19 302 ALA A N 1
ATOM 2260 C CA . ALA A 1 302 ? 7.254 3.955 -23.099 1.00 96.19 302 ALA A CA 1
ATOM 2261 C C . ALA A 1 302 ? 8.158 2.726 -22.926 1.00 96.19 302 ALA A C 1
ATOM 2263 O O . ALA A 1 302 ? 7.774 1.628 -23.322 1.00 96.19 302 ALA A O 1
ATOM 2264 N N . VAL A 1 303 ? 9.327 2.890 -22.292 1.00 97.00 303 VAL A N 1
ATOM 2265 C CA . VAL A 1 303 ? 10.194 1.760 -21.922 1.00 97.00 303 VAL A CA 1
ATOM 2266 C C . VAL A 1 303 ? 9.476 0.843 -20.931 1.00 97.00 303 VAL A C 1
ATOM 2268 O O . VAL A 1 303 ? 9.437 -0.362 -21.152 1.00 97.00 303 VAL A O 1
ATOM 2271 N N . GLN A 1 304 ? 8.859 1.404 -19.886 1.00 96.50 304 GLN A N 1
ATOM 2272 C CA . GLN A 1 304 ? 8.098 0.635 -18.901 1.00 96.50 304 GLN A CA 1
ATOM 2273 C C . GLN A 1 304 ? 6.964 -0.149 -19.565 1.00 96.50 304 GLN A C 1
ATOM 2275 O O . GLN A 1 304 ? 6.914 -1.367 -19.429 1.00 96.50 304 GLN A O 1
ATOM 2280 N N . SER A 1 305 ? 6.134 0.524 -20.368 1.00 95.19 305 SER A N 1
ATOM 2281 C CA . SER A 1 305 ? 5.012 -0.110 -21.075 1.00 95.19 305 SER A CA 1
ATOM 2282 C C . SER A 1 305 ? 5.475 -1.259 -21.980 1.00 95.19 305 SER A C 1
ATOM 2284 O O . SER A 1 305 ? 4.807 -2.283 -22.082 1.00 95.19 305 SER A O 1
ATOM 2286 N N . ALA A 1 306 ? 6.635 -1.119 -22.631 1.00 96.50 306 ALA A N 1
ATOM 2287 C CA . ALA A 1 306 ? 7.184 -2.164 -23.491 1.00 96.50 306 ALA A CA 1
ATOM 2288 C C . ALA A 1 306 ? 7.674 -3.400 -22.715 1.00 96.50 306 ALA A C 1
ATOM 2290 O O . ALA A 1 306 ? 7.633 -4.503 -23.261 1.00 96.50 306 ALA A O 1
ATOM 2291 N N . ILE A 1 307 ? 8.147 -3.226 -21.476 1.00 96.75 307 ILE A N 1
ATOM 2292 C CA . ILE A 1 307 ? 8.564 -4.334 -20.604 1.00 96.75 307 ILE A CA 1
ATOM 2293 C C . ILE A 1 307 ? 7.340 -4.973 -19.932 1.00 96.75 307 ILE A C 1
ATOM 2295 O O . ILE A 1 307 ? 7.262 -6.194 -19.868 1.00 96.75 307 ILE A O 1
ATOM 2299 N N . GLU A 1 308 ? 6.360 -4.188 -19.482 1.00 95.25 308 GLU A N 1
ATOM 2300 C CA . GLU A 1 308 ? 5.120 -4.710 -18.879 1.00 95.25 308 GLU A CA 1
ATOM 2301 C C . GLU A 1 308 ? 4.217 -5.436 -19.888 1.00 95.25 308 GLU A C 1
ATOM 2303 O O . GLU A 1 308 ? 3.384 -6.243 -19.499 1.00 95.25 308 GLU A O 1
ATOM 2308 N N . ALA A 1 309 ? 4.401 -5.204 -21.191 1.00 95.00 309 ALA A N 1
ATOM 2309 C CA . ALA A 1 309 ? 3.715 -5.951 -22.246 1.00 95.00 309 ALA A CA 1
ATOM 2310 C C . ALA A 1 309 ? 4.300 -7.358 -22.498 1.00 95.00 309 ALA A C 1
ATOM 2312 O O . ALA A 1 309 ? 3.796 -8.094 -23.351 1.00 95.00 309 ALA A O 1
ATOM 2313 N N . LEU A 1 310 ? 5.391 -7.732 -21.819 1.00 95.62 310 LEU A N 1
ATOM 2314 C CA . LEU A 1 310 ? 5.974 -9.066 -21.931 1.00 95.62 310 LEU A CA 1
ATOM 2315 C C . LEU A 1 310 ? 5.064 -10.110 -21.284 1.00 95.62 310 LEU A C 1
ATOM 2317 O O . LEU A 1 310 ? 4.533 -9.906 -20.202 1.00 95.62 310 LEU A O 1
ATOM 2321 N N . SER A 1 311 ? 4.957 -11.291 -21.892 1.00 93.25 311 SER A N 1
ATOM 2322 C CA . SER A 1 311 ? 4.071 -12.358 -21.399 1.00 93.25 311 SER A CA 1
ATOM 2323 C C . SER A 1 311 ? 4.457 -12.930 -20.028 1.00 93.25 311 SER A C 1
ATOM 2325 O O . SER A 1 311 ? 3.685 -13.681 -19.445 1.00 93.25 311 SER A O 1
ATOM 2327 N N . ASN A 1 312 ? 5.673 -12.654 -19.553 1.00 92.56 312 ASN A N 1
ATOM 2328 C CA . ASN A 1 312 ? 6.204 -13.098 -18.264 1.00 92.56 312 ASN A CA 1
ATOM 2329 C C . ASN A 1 312 ? 6.322 -11.961 -17.238 1.00 92.56 312 ASN A C 1
ATOM 2331 O O . ASN A 1 312 ? 7.015 -12.132 -16.238 1.00 92.56 312 ASN A O 1
ATOM 2335 N N . VAL A 1 313 ? 5.714 -10.808 -17.514 1.00 92.94 313 VAL A N 1
ATOM 2336 C CA . VAL A 1 313 ? 5.726 -9.633 -16.647 1.00 92.94 313 VAL A CA 1
ATOM 2337 C C . VAL A 1 313 ? 4.289 -9.187 -16.445 1.00 92.94 313 VAL A C 1
ATOM 2339 O O . VAL A 1 313 ? 3.534 -9.038 -17.400 1.00 92.94 313 VAL A O 1
ATOM 2342 N N . GLU A 1 314 ? 3.910 -8.966 -15.198 1.00 88.19 314 GLU A N 1
ATOM 2343 C CA . GLU A 1 314 ? 2.622 -8.379 -14.863 1.00 88.19 314 GLU A CA 1
ATOM 2344 C C . GLU A 1 314 ? 2.749 -6.865 -14.657 1.00 88.19 314 GLU A C 1
ATOM 2346 O O . GLU A 1 314 ? 3.806 -6.342 -14.286 1.00 88.19 314 GLU A O 1
ATOM 2351 N N . VAL A 1 315 ? 1.644 -6.148 -14.870 1.00 84.88 315 VAL A N 1
ATOM 2352 C CA . VAL A 1 315 ? 1.572 -4.701 -14.631 1.00 84.88 315 VAL A CA 1
ATOM 2353 C C . VAL A 1 315 ? 1.922 -4.397 -13.172 1.00 84.88 315 VAL A C 1
ATOM 2355 O O . VAL A 1 315 ? 1.401 -5.026 -12.251 1.00 84.88 315 VAL A O 1
ATOM 2358 N N . GLY A 1 316 ? 2.801 -3.416 -12.957 1.00 84.38 316 GLY A N 1
ATOM 2359 C CA . GLY A 1 316 ? 3.274 -3.017 -11.631 1.00 84.38 316 GLY A CA 1
ATOM 2360 C C . GLY A 1 316 ? 4.553 -3.719 -11.169 1.00 84.38 316 GLY A C 1
ATOM 2361 O O . GLY A 1 316 ? 5.105 -3.326 -10.141 1.00 84.38 316 GLY A O 1
ATOM 2362 N N . GLN A 1 317 ? 5.070 -4.699 -11.921 1.00 90.69 317 GLN A N 1
ATOM 2363 C CA . GLN A 1 317 ? 6.347 -5.361 -11.615 1.00 90.69 317 GLN A CA 1
ATOM 2364 C C . GLN A 1 317 ? 7.575 -4.642 -12.195 1.00 90.69 317 GLN A C 1
ATOM 2366 O O . GLN A 1 317 ? 8.708 -5.088 -11.997 1.00 90.69 317 GLN A O 1
ATOM 2371 N N . VAL A 1 318 ? 7.373 -3.540 -12.923 1.00 94.88 318 VAL A N 1
ATOM 2372 C CA . VAL A 1 318 ? 8.447 -2.767 -13.550 1.00 94.88 318 VAL A CA 1
ATOM 2373 C C . VAL A 1 318 ? 8.260 -1.292 -13.246 1.00 94.88 318 VAL A C 1
ATOM 2375 O O . VAL A 1 318 ? 7.180 -0.736 -13.409 1.00 94.88 318 VAL A O 1
ATOM 2378 N N . GLN A 1 319 ? 9.342 -0.633 -12.848 1.00 95.00 319 GLN A N 1
ATOM 2379 C CA . GLN A 1 319 ? 9.390 0.817 -12.712 1.00 95.00 319 GLN A CA 1
ATOM 2380 C C . GLN A 1 319 ? 10.576 1.360 -13.482 1.00 95.00 319 GLN A C 1
ATOM 2382 O O . GLN A 1 319 ? 11.708 0.926 -13.270 1.00 95.00 319 GLN A O 1
ATOM 2387 N N . VAL A 1 320 ? 10.323 2.327 -14.361 1.00 95.50 320 VAL A N 1
ATOM 2388 C CA . VAL A 1 320 ? 11.378 2.979 -15.136 1.00 95.50 320 VAL A CA 1
ATOM 2389 C C . VAL A 1 320 ? 11.375 4.471 -14.849 1.00 95.50 320 VAL A C 1
ATOM 2391 O O . VAL A 1 320 ? 10.376 5.158 -15.045 1.00 95.50 320 VAL A O 1
ATOM 2394 N N . VAL A 1 321 ? 12.525 4.981 -14.421 1.00 93.75 321 VAL A N 1
ATOM 2395 C CA . VAL A 1 321 ? 12.773 6.415 -14.238 1.00 93.75 321 VAL A CA 1
ATOM 2396 C C . VAL A 1 321 ? 14.004 6.838 -15.031 1.00 93.75 321 VAL A C 1
ATOM 2398 O O . VAL A 1 321 ? 14.792 5.997 -15.459 1.00 93.75 321 VAL A O 1
ATOM 2401 N N . GLY A 1 322 ? 14.185 8.141 -15.225 1.00 93.50 322 GLY A N 1
ATOM 2402 C CA . GLY A 1 322 ? 15.316 8.705 -15.962 1.00 93.50 322 GLY A CA 1
ATOM 2403 C C . GLY A 1 322 ? 14.887 9.431 -17.232 1.00 93.50 322 GLY A C 1
ATOM 2404 O O . GLY A 1 322 ? 13.722 9.797 -17.399 1.00 93.50 322 GLY A O 1
ATOM 2405 N N . THR A 1 323 ? 15.847 9.675 -18.115 1.00 94.38 323 THR A N 1
ATOM 2406 C CA . THR A 1 323 ? 15.657 10.423 -19.362 1.00 94.38 323 THR A CA 1
ATOM 2407 C C . THR A 1 323 ? 15.866 9.516 -20.566 1.00 94.38 323 THR A C 1
ATOM 2409 O O . THR A 1 323 ? 16.419 8.425 -20.452 1.00 94.38 323 THR A O 1
ATOM 2412 N N . ALA A 1 324 ? 15.408 9.953 -21.740 1.00 95.19 324 ALA A N 1
ATOM 2413 C CA . ALA A 1 324 ? 15.611 9.197 -22.969 1.00 95.19 324 ALA A CA 1
ATOM 2414 C C . ALA A 1 324 ? 17.101 8.848 -23.153 1.00 95.19 324 ALA A C 1
ATOM 2416 O O . ALA A 1 324 ? 17.975 9.715 -23.105 1.00 95.19 324 ALA A O 1
ATOM 2417 N N . GLY A 1 325 ? 17.372 7.557 -23.319 1.00 93.12 325 GLY A N 1
ATOM 2418 C CA . GLY A 1 325 ? 18.708 6.984 -23.443 1.00 93.12 325 GLY A CA 1
ATOM 2419 C C . GLY A 1 325 ? 19.426 6.666 -22.126 1.00 93.12 325 GLY A C 1
ATOM 2420 O O . GLY A 1 325 ? 20.444 5.987 -22.172 1.00 93.12 325 GLY A O 1
ATOM 2421 N N . ASN A 1 326 ? 18.924 7.096 -20.964 1.00 96.88 326 ASN A N 1
ATOM 2422 C CA . ASN A 1 326 ? 19.531 6.821 -19.657 1.00 96.88 326 ASN A CA 1
ATOM 2423 C C . ASN A 1 326 ? 18.451 6.561 -18.604 1.00 96.88 326 ASN A C 1
ATOM 2425 O O . ASN A 1 326 ? 17.848 7.491 -18.063 1.00 96.88 326 ASN A O 1
ATOM 2429 N N . TYR A 1 327 ? 18.239 5.286 -18.293 1.00 97.44 327 TYR A N 1
ATOM 2430 C CA . TYR A 1 327 ? 17.162 4.844 -17.418 1.00 97.44 327 TYR A CA 1
ATOM 2431 C C . TYR A 1 327 ? 17.695 4.119 -16.186 1.00 97.44 327 TYR A C 1
ATOM 2433 O O . TYR A 1 327 ? 18.691 3.398 -16.254 1.00 97.44 327 TYR A O 1
ATOM 2441 N N . THR A 1 328 ? 16.964 4.239 -15.086 1.00 97.25 328 THR A N 1
ATOM 2442 C CA . THR A 1 328 ? 17.026 3.298 -13.971 1.00 97.25 328 THR A CA 1
ATOM 2443 C C . THR A 1 328 ? 15.774 2.435 -14.033 1.00 97.25 328 THR A C 1
ATOM 2445 O O . THR A 1 328 ? 14.661 2.944 -13.890 1.00 97.25 328 THR A O 1
ATOM 2448 N N . VAL A 1 329 ? 15.960 1.139 -14.269 1.00 97.12 329 VAL A N 1
ATOM 2449 C CA . VAL A 1 329 ? 14.891 0.140 -14.313 1.00 97.12 329 VAL A CA 1
ATOM 2450 C C . VAL A 1 329 ? 14.917 -0.641 -13.009 1.00 97.12 329 VAL A C 1
ATOM 2452 O O . VAL A 1 329 ? 15.934 -1.234 -12.660 1.00 97.12 329 VAL A O 1
ATOM 2455 N N . THR A 1 330 ? 13.802 -0.647 -12.291 1.00 96.31 330 THR A N 1
ATOM 2456 C CA . THR A 1 330 ? 13.591 -1.494 -11.118 1.00 96.31 330 THR A CA 1
ATOM 2457 C C . THR A 1 330 ? 12.632 -2.608 -11.504 1.00 96.31 330 THR A C 1
ATOM 2459 O O . THR A 1 330 ? 11.552 -2.331 -12.025 1.00 96.31 330 THR A O 1
ATOM 2462 N N . LEU A 1 331 ? 13.037 -3.851 -11.270 1.00 95.75 331 LEU A N 1
ATOM 2463 C CA . LEU A 1 331 ? 12.217 -5.038 -11.480 1.00 95.75 331 LEU A CA 1
ATOM 2464 C C . LEU A 1 331 ? 11.791 -5.632 -10.146 1.00 95.75 331 LEU A C 1
ATOM 2466 O O . LEU A 1 331 ? 12.569 -5.631 -9.191 1.00 95.75 331 LEU A O 1
ATOM 2470 N N . ASP A 1 332 ? 10.591 -6.195 -10.108 1.00 92.62 332 ASP A N 1
ATOM 2471 C CA . ASP A 1 332 ? 10.146 -7.044 -9.009 1.00 92.62 332 ASP A CA 1
ATOM 2472 C C . ASP A 1 332 ? 11.149 -8.188 -8.745 1.00 92.62 332 ASP A C 1
ATOM 2474 O O . ASP A 1 332 ? 11.696 -8.764 -9.697 1.00 92.62 332 ASP A O 1
ATOM 2478 N N . PRO A 1 333 ? 11.437 -8.527 -7.473 1.00 90.12 333 PRO A N 1
ATOM 2479 C CA . PRO A 1 333 ? 12.418 -9.553 -7.132 1.00 90.12 333 PRO A CA 1
ATOM 2480 C C . PRO A 1 333 ? 12.092 -10.939 -7.707 1.00 90.12 333 PRO A C 1
ATOM 2482 O O . PRO A 1 333 ? 13.017 -11.724 -7.943 1.00 90.12 333 PRO A O 1
ATOM 2485 N N . SER A 1 334 ? 10.823 -11.237 -7.999 1.00 90.38 334 SER A N 1
ATOM 2486 C CA . SER A 1 334 ? 10.413 -12.494 -8.637 1.00 90.38 334 SER A CA 1
ATOM 2487 C C . SER A 1 334 ? 10.823 -12.595 -10.112 1.00 90.38 334 SER A C 1
ATOM 2489 O O . SER A 1 334 ? 10.962 -13.700 -10.639 1.00 90.38 334 SER A O 1
ATOM 2491 N N . LEU A 1 335 ? 11.070 -11.465 -10.786 1.00 93.94 335 LEU A N 1
ATOM 2492 C CA . LEU A 1 335 ? 11.390 -11.459 -12.210 1.00 93.94 335 LEU A CA 1
ATOM 2493 C C . LEU A 1 335 ? 12.838 -11.899 -12.485 1.00 93.94 335 LEU A C 1
ATOM 2495 O O . LEU A 1 335 ? 13.755 -11.577 -11.719 1.00 93.94 335 LEU A O 1
ATOM 2499 N N . PRO A 1 336 ? 13.094 -12.590 -13.612 1.00 95.56 336 PRO A N 1
ATOM 2500 C CA . PRO A 1 336 ? 14.446 -12.821 -14.112 1.00 95.56 336 PRO A CA 1
ATOM 2501 C C . PRO A 1 336 ? 15.228 -11.519 -14.358 1.00 95.56 336 PRO A C 1
ATOM 2503 O O . PRO A 1 336 ? 14.658 -10.434 -14.449 1.00 95.56 336 PRO A O 1
ATOM 2506 N N . ALA A 1 337 ? 16.549 -11.632 -14.510 1.00 95.81 337 ALA A N 1
ATOM 2507 C CA . ALA A 1 337 ? 17.407 -10.469 -14.725 1.00 95.81 337 ALA A CA 1
ATOM 2508 C C . ALA A 1 337 ? 17.075 -9.705 -16.020 1.00 95.81 337 ALA A C 1
ATOM 2510 O O . ALA A 1 337 ? 16.731 -10.306 -17.046 1.00 95.81 337 ALA A O 1
ATOM 2511 N N . LEU A 1 338 ? 17.249 -8.380 -15.970 1.00 97.56 338 LEU A N 1
ATOM 2512 C CA . LEU A 1 338 ? 17.166 -7.510 -17.138 1.00 97.56 338 LEU A CA 1
ATOM 2513 C C . LEU A 1 338 ? 18.405 -7.678 -18.016 1.00 97.56 338 LEU A C 1
ATOM 2515 O O . LEU A 1 338 ? 19.537 -7.546 -17.553 1.00 97.56 338 LEU A O 1
ATOM 2519 N N . THR A 1 339 ? 18.186 -7.889 -19.306 1.00 97.12 339 THR A N 1
ATOM 2520 C CA . THR A 1 339 ? 19.210 -7.752 -20.345 1.00 97.12 339 THR A CA 1
ATOM 2521 C C . THR A 1 339 ? 18.654 -6.930 -21.509 1.00 97.12 339 THR A C 1
ATOM 2523 O O . THR A 1 339 ? 17.494 -6.512 -21.488 1.00 97.12 339 THR A O 1
ATOM 2526 N N . ALA A 1 340 ? 19.474 -6.643 -22.520 1.00 96.56 340 ALA A N 1
ATOM 2527 C CA . ALA A 1 340 ? 19.044 -5.877 -23.684 1.00 96.56 340 ALA A CA 1
ATOM 2528 C C . ALA A 1 340 ? 19.638 -6.416 -24.988 1.00 96.56 340 ALA A C 1
ATOM 2530 O O . ALA A 1 340 ? 20.650 -7.114 -25.001 1.00 96.56 340 ALA A O 1
ATOM 2531 N N . ASP A 1 341 ? 18.982 -6.075 -26.092 1.00 96.50 341 ASP A N 1
ATOM 2532 C CA . ASP A 1 341 ? 19.400 -6.367 -27.456 1.00 96.50 341 ASP A CA 1
ATOM 2533 C C . ASP A 1 341 ? 19.657 -5.065 -28.214 1.00 96.50 341 ASP A C 1
ATOM 2535 O O . ASP A 1 341 ? 18.749 -4.245 -28.384 1.00 96.50 341 ASP A O 1
ATOM 2539 N N . SER A 1 342 ? 20.897 -4.883 -28.663 1.00 96.38 342 SER A N 1
ATOM 2540 C CA . SER A 1 342 ? 21.356 -3.703 -29.396 1.00 96.38 342 SER A CA 1
ATOM 2541 C C . SER A 1 342 ? 21.388 -3.892 -30.913 1.00 96.38 342 SER A C 1
ATOM 2543 O O . SER A 1 342 ? 21.766 -2.962 -31.618 1.00 96.38 342 SER A O 1
ATOM 2545 N N . THR A 1 343 ? 20.994 -5.056 -31.444 1.00 95.06 343 THR A N 1
ATOM 2546 C CA . THR A 1 343 ? 21.123 -5.369 -32.883 1.00 95.06 343 THR A CA 1
ATOM 2547 C C . THR A 1 343 ? 20.370 -4.405 -33.806 1.00 95.06 343 THR A C 1
ATOM 2549 O O . THR A 1 343 ? 20.752 -4.249 -34.962 1.00 95.06 343 THR A O 1
ATOM 2552 N N . GLY A 1 344 ? 19.323 -3.737 -33.309 1.00 93.25 344 GLY A N 1
ATOM 2553 C CA . GLY A 1 344 ? 18.558 -2.731 -34.053 1.00 93.25 344 GLY A CA 1
ATOM 2554 C C . GLY A 1 344 ? 19.116 -1.301 -33.990 1.00 93.25 344 GLY A C 1
ATOM 2555 O O . GLY A 1 344 ? 18.489 -0.390 -34.542 1.00 93.25 344 GLY A O 1
ATOM 2556 N N . LEU A 1 345 ? 20.249 -1.081 -33.313 1.00 96.44 345 LEU A N 1
ATOM 2557 C CA . LEU A 1 345 ? 20.889 0.228 -33.201 1.00 96.44 345 LEU A CA 1
ATOM 2558 C C . LEU A 1 345 ? 21.953 0.425 -34.283 1.00 96.44 345 LEU A C 1
ATOM 2560 O O . LEU A 1 345 ? 22.732 -0.466 -34.608 1.00 96.44 345 LEU A O 1
ATOM 2564 N N . THR A 1 346 ? 22.020 1.643 -34.809 1.00 95.44 346 THR A N 1
ATOM 2565 C CA . THR A 1 346 ? 23.058 2.107 -35.730 1.00 95.44 346 THR A CA 1
ATOM 2566 C C . THR A 1 346 ? 23.989 3.062 -34.995 1.00 95.44 346 THR A C 1
ATOM 2568 O O . THR A 1 346 ? 23.545 4.079 -34.455 1.00 95.44 346 THR A O 1
ATOM 2571 N N . GLY A 1 347 ? 25.287 2.747 -34.984 1.00 91.00 347 GLY A N 1
ATOM 2572 C CA . GLY A 1 347 ? 26.314 3.599 -34.375 1.00 91.00 347 GLY A CA 1
ATOM 2573 C C . GLY A 1 347 ? 26.256 3.680 -32.845 1.00 91.00 347 GLY A C 1
ATOM 2574 O O . GLY A 1 347 ? 26.720 4.668 -32.285 1.00 91.00 347 GLY A O 1
ATOM 2575 N N . GLY A 1 348 ? 25.680 2.680 -32.168 1.00 92.75 348 GLY A N 1
ATOM 2576 C CA . GLY A 1 348 ? 25.617 2.642 -30.706 1.00 92.75 348 GLY A CA 1
ATOM 2577 C C . GLY A 1 348 ? 25.216 1.287 -30.131 1.00 92.75 348 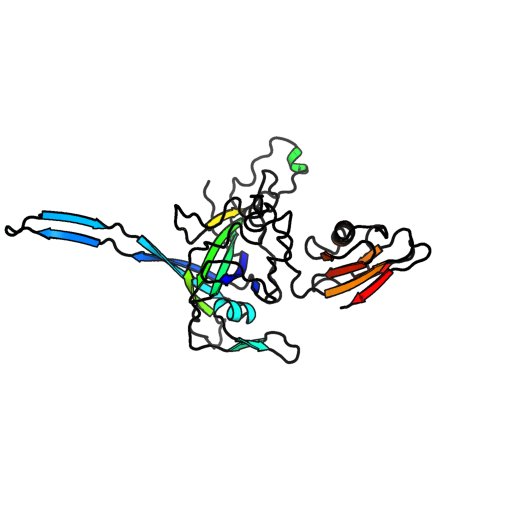GLY A C 1
ATOM 2578 O O . GLY A 1 348 ? 25.060 0.305 -30.856 1.00 92.75 348 GLY A O 1
ATOM 2579 N N . THR A 1 349 ? 25.093 1.236 -28.807 1.00 95.94 349 THR A N 1
ATOM 2580 C CA . THR A 1 349 ? 24.827 0.024 -28.021 1.00 95.94 349 THR A CA 1
ATOM 2581 C C . THR A 1 349 ? 23.841 0.292 -26.885 1.00 95.94 349 THR A C 1
ATOM 2583 O O . THR A 1 349 ? 23.601 1.444 -26.515 1.00 95.94 349 THR A O 1
ATOM 2586 N N . VAL A 1 350 ? 23.294 -0.789 -26.315 1.00 97.06 350 VAL A N 1
ATOM 2587 C CA . VAL A 1 350 ? 22.611 -0.761 -25.016 1.00 97.06 350 VAL A CA 1
ATOM 2588 C C . VAL A 1 350 ? 23.474 -1.471 -23.989 1.00 97.06 350 VAL A C 1
ATOM 2590 O O . VAL A 1 350 ? 23.865 -2.617 -24.206 1.00 97.06 350 VAL A O 1
ATOM 2593 N N . THR A 1 351 ? 23.727 -0.806 -22.870 1.00 96.94 351 THR A N 1
ATOM 2594 C CA . THR A 1 351 ? 24.429 -1.368 -21.716 1.00 96.94 351 THR A CA 1
ATOM 2595 C C . THR A 1 351 ? 23.455 -1.468 -20.553 1.00 96.94 351 THR A C 1
ATOM 2597 O O . THR A 1 351 ? 22.808 -0.478 -20.214 1.00 96.94 351 THR A O 1
ATOM 2600 N N . VAL A 1 352 ? 23.359 -2.653 -19.949 1.00 97.38 352 VAL A N 1
ATOM 2601 C CA . VAL A 1 352 ? 22.553 -2.909 -18.749 1.00 97.38 352 VAL A CA 1
ATOM 2602 C C . VAL A 1 352 ? 23.488 -3.315 -17.618 1.00 97.38 352 VAL A C 1
ATOM 2604 O O . VAL A 1 352 ? 24.192 -4.317 -17.744 1.00 97.38 352 VAL A O 1
ATOM 2607 N N . THR A 1 353 ? 23.479 -2.564 -16.519 1.00 97.19 353 THR A N 1
ATOM 2608 C CA . THR A 1 353 ? 24.353 -2.810 -15.364 1.00 97.19 353 THR A CA 1
ATOM 2609 C C . THR A 1 353 ? 23.509 -2.906 -14.090 1.00 97.19 353 THR A C 1
ATOM 2611 O O . THR A 1 353 ? 22.804 -1.941 -13.786 1.00 97.19 353 THR A O 1
ATOM 2614 N N . PRO A 1 354 ? 23.552 -4.029 -13.346 1.00 95.06 354 PRO A N 1
ATOM 2615 C CA . PRO A 1 354 ? 22.920 -4.132 -12.029 1.00 95.06 354 PRO A CA 1
ATOM 2616 C C . PRO A 1 354 ? 23.463 -3.071 -11.060 1.00 95.06 354 PRO A C 1
ATOM 2618 O O . PRO A 1 354 ? 24.649 -2.741 -11.127 1.00 95.06 354 PRO A O 1
ATOM 2621 N N . LEU A 1 355 ? 22.597 -2.539 -10.196 1.00 88.50 355 LEU A N 1
ATOM 2622 C CA . LEU A 1 355 ? 22.927 -1.551 -9.161 1.00 88.50 355 LEU A CA 1
ATOM 2623 C C . LEU A 1 355 ? 23.101 -2.180 -7.782 1.00 88.50 355 LEU A C 1
ATOM 2625 O O . LEU A 1 355 ? 22.318 -3.103 -7.461 1.00 88.50 355 LEU A O 1
#

Mean predicted aligned error: 7.55 Å

Secondary structure (DSSP, 8-state):
-----EEEEEEEEEEEETT--B--EEEEEEEES-EEEEEEEEEEEPPEEEEEE-TTS-EEEEEEEPPEEEEEEEEEEEES--HHHHHHHH-PEEEE-TTS-EEEEE--SSPP-SEEEEEEEEEE---GGGSPPPSSGGGGG-------EEEEEEEEEEEEE-----SSS--EEEEEEEEE--TTTTT-SS--EE-STT--EES-SS-S--TTTT-SEEEEEESSPPPPPPSS-EEE--TTTS-TTSBSSB-TT-PBBPSSPPPPPPTTPEEEEEEE-SEEEEEEEETTEEPSPEETT--HHHHHHHHHTSTT--TTSEEEEEETTEEEEEE-TTSPPEEEE-TTEES--EEEEE-

Nearest PDB structures (foldseek):
  8giu-assembly1_1  TM=7.182E-01  e=2.241E-04  Mycobacterium phage Patience
  9d93-assembly1_Me  TM=2.206E-01  e=7.846E-05  Mycobacterium phage Bxb1
  9d93-assembly1_Mc  TM=2.339E-01  e=1.817E-04  Mycobacterium phage Bxb1
  9d93-assembly1_Md  TM=2.179E-01  e=1.326E-04  Mycobacterium phage Bxb1
  2q9k-assembly1_A-2  TM=4.472E-01  e=5.294E-01  Exiguobacterium sibiricum 255-15

Sequence (355 aa):
MAFAVVKGLSLRATKVDRCGTPLPGLANRIVTDGFIRVNLDPNMKDANELTQENAAGKECVSDRTPPERRWWNTELQLCGVDPDLWSMVLSWARVLDYDGNPIGVRDRKSVDADTGVMFEVWTGGEGDDDCPPPTDDSIFSAASTGKQYGYLAFAGSEFVSGAIPVEAAVSTFTISGRTIAPKNWGRGPYNVAAIDSNGTPGRLLVPAYSKEDDNHLLFFRTPVEPPKPTDGACELNISSVFAAPNYYFGGPASEPAADVAPPQPICNGKKYTVAVSGTGNWKAKIGTVPSANIAHTALASAVQSAIEALSNVEVGQVQVVGTAGNYTVTLDPSLPALTADSTGLTGGTVTVTPL

pLDDT: mean 89.42, std 9.09, range [51.03, 98.06]

Solvent-accessible surface area (backbone atoms only — not comparable to full-atom values): 19367 Å² total; per-residue (Å²): 140,84,70,53,84,44,62,84,62,24,39,36,41,32,33,16,36,63,46,26,32,75,43,65,38,69,61,24,27,37,28,37,61,54,57,75,46,79,46,76,46,82,39,69,41,77,58,48,75,51,73,41,62,41,101,83,73,44,82,68,45,79,49,72,48,75,61,46,77,78,37,33,41,35,38,40,30,25,57,60,83,57,28,48,59,49,20,55,58,50,71,26,45,69,35,60,50,97,89,66,49,71,77,30,67,41,86,67,92,71,72,44,70,65,41,23,32,36,39,37,36,28,22,42,20,65,54,87,77,50,63,65,84,77,92,57,76,65,63,83,73,52,90,67,88,46,60,36,23,25,40,39,36,37,20,31,31,47,31,42,76,55,71,83,69,84,66,102,61,88,50,63,38,42,37,38,32,34,41,34,50,24,67,49,35,36,31,54,79,45,58,56,21,50,73,51,96,84,49,47,66,7,17,41,94,53,50,63,39,43,86,90,71,67,36,46,64,44,77,52,77,18,61,41,74,68,71,71,65,45,94,56,47,17,41,30,64,46,76,83,59,38,36,90,88,39,17,68,78,40,41,100,86,72,41,64,40,44,58,56,46,57,82,60,61,62,52,80,36,50,40,27,42,37,41,46,48,54,44,55,28,31,27,52,18,55,54,88,52,66,34,62,82,39,51,43,73,38,46,30,68,55,52,33,53,39,52,39,68,31,97,89,38,55,84,82,41,60,47,46,44,67,50,57,29,41,32,42,40,32,32,32,63,89,55,59,61,77,43,67,44,36,87,55,32,50,88,38,47,58,49,70,44,81,108

Organism: NCBI:txid1927124

Radius of gyration: 25.16 Å; Cα contacts (8 Å, |Δi|>4): 855; chains: 1; bounding box: 65×55×85 Å

Foldseek 3Di:
DDWDFADWAKKKKAKFFLQQAGDFDFFGIFMDPFWDDKDWAWDKDCKDWDFDADPVRHTPDTDIDHMDTPWTKIKTKGQDDQQSVCCRAQVWAFDADPVRHGPHTDHDDDFDNGMWMKMKIKGFTDDPPLDDDDPDPCVVVQPAPSGKIKIKIFIWGRKDWDDADDDPDRDMTMIITTTDQNNNCWQHQAFDAQPDPSLPTWTHPTTQGDPVVSDGMDIDMGSDDDDDGAPHGGGFDAVVQCDPPAHCCADPVRHHHHGHRGQGDAGVWWKKKKAKDAFFWKWKDFDNWTFDTDGLQHAQVSNQVRVCPTPQHDPSQWGWDDGRRIIIITGHPPIHDMDMGQPGGDPIGMDMGTD